Protein AF-A0A959DJI7-F1 (afdb_monomer)

Solvent-accessible surface area (backbone atoms only — not comparable to full-atom values): 10400 Å² total; per-residue (Å²): 123,67,71,69,49,57,54,50,54,51,52,50,51,53,48,53,50,50,50,51,53,50,50,53,53,49,52,53,51,51,52,53,49,52,53,52,50,53,51,52,51,51,53,52,52,52,52,50,55,51,51,51,52,51,52,49,54,52,48,52,53,50,49,52,51,48,50,50,51,47,53,51,46,50,52,47,42,59,58,32,74,74,48,91,69,90,84,78,93,72,94,71,86,78,84,78,81,87,70,100,78,54,75,76,58,54,50,50,49,55,51,41,53,50,33,44,75,70,64,65,37,98,47,90,59,51,47,37,42,35,41,36,35,76,75,45,27,28,44,70,84,41,76,55,57,67,72,55,31,55,53,53,50,52,52,45,30,73,67,69,72,51,79,74,45,66,87,39,72,49,75,48,76,44,69,65,79,80,126

Structure (mmCIF, N/CA/C/O backbone):
data_AF-A0A959DJI7-F1
#
_entry.id   AF-A0A959DJI7-F1
#
loop_
_atom_site.group_PDB
_atom_site.id
_atom_site.type_symbol
_atom_site.label_atom_id
_atom_site.label_alt_id
_atom_site.label_comp_id
_atom_site.label_asym_id
_atom_site.label_entity_id
_atom_site.label_seq_id
_atom_site.pdbx_PDB_ins_code
_atom_site.Cartn_x
_atom_site.Cartn_y
_atom_site.Cartn_z
_atom_site.occupancy
_atom_site.B_iso_or_equiv
_atom_site.auth_seq_id
_atom_site.auth_comp_id
_atom_site.auth_asym_id
_atom_site.auth_atom_id
_atom_site.pdbx_PDB_model_num
ATOM 1 N N . ASN A 1 1 ? -60.350 -9.196 66.269 1.00 59.56 1 ASN A N 1
ATOM 2 C CA . ASN A 1 1 ? -59.376 -8.079 66.197 1.00 59.56 1 ASN A CA 1
ATOM 3 C C . ASN A 1 1 ? -57.904 -8.494 66.193 1.00 59.56 1 ASN A C 1
ATOM 5 O O . ASN A 1 1 ? -57.119 -7.679 65.741 1.00 59.56 1 ASN A O 1
ATOM 9 N N . SER A 1 2 ? -57.515 -9.708 66.615 1.00 60.09 2 SER A N 1
ATOM 10 C CA . SER A 1 2 ? -56.105 -10.157 66.570 1.00 60.09 2 SER A CA 1
ATOM 11 C C . SER A 1 2 ? -55.626 -10.515 65.151 1.00 60.09 2 SER A C 1
ATOM 13 O O . SER A 1 2 ? -54.593 -10.033 64.711 1.00 60.09 2 SER A O 1
ATOM 15 N N . GLU A 1 3 ? -56.431 -11.260 64.386 1.00 58.59 3 GLU A N 1
ATOM 16 C CA . GLU A 1 3 ? -56.052 -11.772 63.050 1.00 58.59 3 GLU A CA 1
ATOM 17 C C . GLU A 1 3 ? -55.850 -10.677 61.986 1.00 58.59 3 GLU A C 1
ATOM 19 O O . GLU A 1 3 ? -55.063 -10.831 61.057 1.00 58.59 3 GLU A O 1
ATOM 24 N N . SER A 1 4 ? -56.531 -9.533 62.125 1.00 69.12 4 SER A N 1
ATOM 25 C CA . SER A 1 4 ? -56.364 -8.393 61.211 1.00 69.12 4 SER A CA 1
ATOM 26 C C . SER A 1 4 ? -55.061 -7.621 61.449 1.00 69.12 4 SER A C 1
ATOM 28 O O . SER A 1 4 ? -54.678 -6.827 60.587 1.00 69.12 4 SER A O 1
ATOM 30 N N . ASN A 1 5 ? -54.419 -7.805 62.607 1.00 74.69 5 ASN A N 1
ATOM 31 C CA . ASN A 1 5 ? -53.163 -7.146 62.952 1.00 74.69 5 ASN A CA 1
ATOM 32 C C . ASN A 1 5 ? -51.968 -7.965 62.438 1.00 74.69 5 ASN A C 1
ATOM 34 O O . ASN A 1 5 ? -51.111 -7.401 61.764 1.00 74.69 5 ASN A O 1
ATOM 38 N N . ASP A 1 6 ? -52.005 -9.294 62.603 1.00 81.56 6 ASP A N 1
ATOM 39 C CA . ASP A 1 6 ? -51.000 -10.221 62.049 1.00 81.56 6 ASP A CA 1
ATOM 40 C C 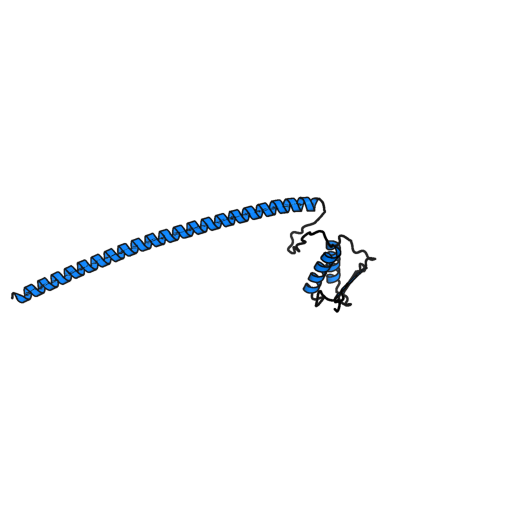. ASP A 1 6 ? -50.883 -10.101 60.522 1.00 81.56 6 ASP A C 1
ATOM 42 O O . ASP A 1 6 ? -49.790 -10.111 59.957 1.00 81.56 6 ASP A O 1
ATOM 46 N N . TYR A 1 7 ? -52.013 -9.927 59.829 1.00 84.00 7 TYR A N 1
ATOM 47 C CA . TYR A 1 7 ? -52.011 -9.777 58.374 1.00 84.00 7 TYR A CA 1
ATOM 48 C C . TYR A 1 7 ? -51.406 -8.443 57.911 1.00 84.00 7 TYR A C 1
ATOM 50 O O . TYR A 1 7 ? -50.806 -8.375 56.840 1.00 84.00 7 TYR A O 1
ATOM 58 N N . ARG A 1 8 ? -51.551 -7.366 58.696 1.00 86.12 8 ARG A N 1
ATOM 59 C CA . ARG A 1 8 ? -50.909 -6.077 58.390 1.00 86.12 8 ARG A CA 1
ATOM 60 C C . ARG A 1 8 ? -49.400 -6.164 58.555 1.00 86.12 8 ARG A C 1
ATOM 62 O O . ARG A 1 8 ? -48.687 -5.756 57.647 1.00 86.12 8 ARG A O 1
ATOM 69 N N . GLU A 1 9 ? -48.947 -6.741 59.661 1.00 87.94 9 GLU A N 1
ATOM 70 C CA . GLU A 1 9 ? -47.525 -6.911 59.965 1.00 87.94 9 GLU A CA 1
ATOM 71 C C . GLU A 1 9 ? -46.832 -7.820 58.935 1.00 87.94 9 GLU A C 1
ATOM 73 O O . GLU A 1 9 ? -45.747 -7.508 58.445 1.00 87.94 9 GLU A O 1
ATOM 78 N N . LEU A 1 10 ? -47.508 -8.888 58.491 1.00 89.94 10 LEU A N 1
ATOM 79 C CA . LEU A 1 10 ? -47.032 -9.742 57.399 1.00 89.94 10 LEU A CA 1
ATOM 80 C C . LEU A 1 10 ? -46.865 -8.966 56.082 1.00 89.94 10 LEU A C 1
ATOM 82 O O . LEU A 1 10 ? -45.859 -9.124 55.391 1.00 89.94 10 LEU A O 1
ATOM 86 N N . MET A 1 11 ? -47.846 -8.134 55.718 1.00 88.12 11 MET A N 1
ATOM 87 C CA . MET A 1 11 ? -47.806 -7.354 54.475 1.00 88.12 11 MET A CA 1
ATOM 88 C C . MET A 1 11 ? -46.763 -6.231 54.519 1.00 88.12 11 MET A C 1
ATOM 90 O O . MET A 1 11 ? -46.188 -5.895 53.482 1.00 88.12 11 MET A O 1
ATOM 94 N N . GLU A 1 12 ? -46.506 -5.665 55.697 1.00 89.44 12 GLU A N 1
ATOM 95 C CA . GLU A 1 12 ? -45.471 -4.656 55.922 1.00 89.44 12 GLU A CA 1
ATOM 96 C C . GLU A 1 12 ? -44.070 -5.274 55.804 1.00 89.44 12 GLU A C 1
ATOM 98 O O . GLU A 1 12 ? -43.268 -4.793 55.003 1.00 89.44 12 GLU A O 1
ATOM 103 N N . ASN A 1 13 ? -43.835 -6.434 56.430 1.00 92.75 13 ASN A N 1
ATOM 104 C CA . ASN A 1 13 ? -42.605 -7.215 56.247 1.00 92.75 13 ASN A CA 1
ATOM 105 C C . ASN A 1 13 ? -42.363 -7.592 54.778 1.00 92.75 13 ASN A C 1
ATOM 107 O O . ASN A 1 13 ? -41.266 -7.401 54.256 1.00 92.75 13 ASN A O 1
ATOM 111 N N . TYR A 1 14 ? -43.395 -8.058 54.067 1.00 91.88 14 TYR A N 1
ATOM 112 C CA . TYR A 1 14 ? -43.286 -8.372 52.637 1.00 91.88 14 TYR A CA 1
ATOM 113 C C . TYR A 1 14 ? -42.921 -7.154 51.787 1.00 91.88 14 TYR A C 1
ATOM 115 O O . TYR A 1 14 ? -42.209 -7.270 50.784 1.00 91.88 14 TYR A O 1
ATOM 123 N N . ARG A 1 15 ? -43.437 -5.978 52.150 1.00 91.94 15 ARG A N 1
ATOM 124 C CA . ARG A 1 15 ? -43.138 -4.732 51.449 1.00 91.94 15 ARG A CA 1
ATOM 125 C C . ARG A 1 15 ? -41.694 -4.310 51.690 1.00 91.94 15 ARG A C 1
ATOM 127 O O . ARG A 1 15 ? -40.996 -4.033 50.716 1.00 91.94 15 ARG A O 1
ATOM 134 N N . GLU A 1 16 ? -41.247 -4.324 52.941 1.00 93.06 16 GLU A N 1
ATOM 135 C CA . GLU A 1 16 ? -39.857 -4.031 53.294 1.00 93.06 16 GLU A CA 1
ATOM 136 C C . GLU A 1 16 ? -38.884 -4.988 52.605 1.00 93.06 16 GLU A C 1
ATOM 138 O O . GLU A 1 16 ? -37.860 -4.563 52.072 1.00 93.06 16 GLU A O 1
ATOM 143 N N . GLU A 1 17 ? -39.206 -6.279 52.565 1.00 92.50 17 GLU A N 1
ATOM 144 C CA . GLU A 1 17 ? -38.351 -7.281 51.938 1.00 92.50 17 GLU A CA 1
ATOM 145 C C . GLU A 1 17 ? -38.269 -7.084 50.419 1.00 92.50 17 GLU A C 1
ATOM 147 O O . GLU A 1 17 ? -37.178 -7.119 49.847 1.00 92.50 17 GLU A O 1
ATOM 152 N N . ARG A 1 18 ? -39.382 -6.746 49.753 1.00 91.81 18 ARG A N 1
ATOM 153 C CA . ARG A 1 18 ? -39.347 -6.348 48.335 1.00 91.81 18 ARG A CA 1
ATOM 154 C C . ARG A 1 18 ? -38.543 -5.075 48.101 1.00 91.81 18 ARG A C 1
ATOM 156 O O . ARG A 1 18 ? -37.871 -4.982 47.076 1.00 91.81 18 ARG A O 1
ATOM 163 N N . GLU A 1 19 ? -38.616 -4.094 48.995 1.00 93.50 19 GLU A N 1
ATOM 164 C CA . GLU A 1 19 ? -37.838 -2.857 48.879 1.00 93.50 19 GLU A CA 1
ATOM 165 C C . GLU A 1 19 ? -36.334 -3.124 49.036 1.00 93.50 19 GLU A C 1
ATOM 167 O O . GLU A 1 19 ? -35.553 -2.637 48.217 1.00 93.50 19 GLU A O 1
ATOM 172 N N . ARG A 1 20 ? -35.930 -3.986 49.980 1.00 94.56 20 ARG A N 1
ATOM 173 C CA . ARG A 1 20 ? -34.534 -4.440 50.124 1.00 94.56 20 ARG A CA 1
ATOM 174 C C . ARG A 1 20 ? -34.047 -5.173 48.876 1.00 94.56 20 ARG A C 1
ATOM 176 O O . ARG A 1 20 ? -33.015 -4.807 48.321 1.00 94.56 20 ARG A O 1
ATOM 183 N N . ILE A 1 21 ? -34.828 -6.133 48.378 1.00 94.25 21 ILE A N 1
ATOM 184 C CA . ILE A 1 21 ? -34.500 -6.884 47.157 1.00 94.25 21 ILE A CA 1
ATOM 185 C C . ILE A 1 21 ? -34.369 -5.942 45.953 1.00 94.25 21 ILE A C 1
ATOM 187 O O . ILE A 1 21 ? -33.449 -6.082 45.147 1.00 94.25 21 ILE A O 1
ATOM 191 N N . ASN A 1 22 ? -35.267 -4.965 45.813 1.00 94.06 22 ASN A N 1
ATOM 192 C CA . ASN A 1 22 ? -35.212 -4.003 44.714 1.00 94.06 22 ASN A CA 1
ATOM 193 C C . ASN A 1 22 ? -33.973 -3.103 44.797 1.00 94.06 22 ASN A C 1
ATOM 195 O O . ASN A 1 22 ? -33.354 -2.826 43.767 1.00 94.06 22 ASN A O 1
ATOM 199 N N . GLU A 1 23 ? -33.602 -2.662 45.998 1.00 95.75 23 GLU A N 1
ATOM 200 C CA . GLU A 1 23 ? -32.423 -1.824 46.205 1.00 95.75 23 GLU A CA 1
ATOM 201 C C . GLU A 1 23 ? -31.121 -2.597 45.956 1.00 95.75 23 GLU A C 1
ATOM 203 O O . GLU A 1 23 ? -30.218 -2.087 45.286 1.00 95.75 23 GLU A O 1
ATOM 208 N N . ASP A 1 24 ? -31.042 -3.854 46.389 1.00 96.19 24 ASP A N 1
ATOM 209 C CA . ASP A 1 24 ? -29.898 -4.724 46.103 1.00 96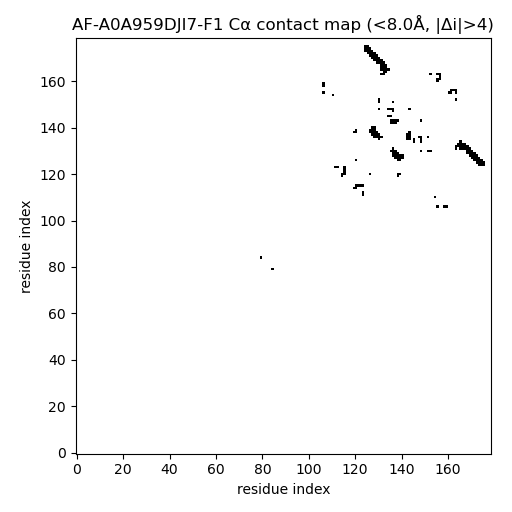.19 24 ASP A CA 1
ATOM 210 C C . ASP A 1 24 ? -29.772 -5.001 44.600 1.00 96.19 24 ASP A C 1
ATOM 212 O O . ASP A 1 24 ? -28.684 -4.895 44.028 1.00 96.19 24 ASP A O 1
ATOM 216 N N . MET A 1 25 ? -30.894 -5.246 43.915 1.00 91.25 25 MET A N 1
ATOM 217 C CA . MET A 1 25 ? -30.923 -5.398 42.457 1.00 91.25 25 MET A CA 1
ATOM 218 C C . MET A 1 25 ? -30.508 -4.118 41.720 1.00 91.25 25 MET A C 1
ATOM 220 O O . MET A 1 25 ? -29.889 -4.195 40.652 1.00 91.25 25 MET A O 1
ATOM 224 N N . ARG A 1 26 ? -30.817 -2.934 42.265 1.00 94.81 26 ARG A N 1
ATOM 225 C CA . ARG A 1 26 ? -30.373 -1.646 41.712 1.00 94.81 26 ARG A CA 1
ATOM 226 C C . ARG A 1 26 ? -28.861 -1.488 41.848 1.00 94.81 26 ARG A C 1
ATOM 228 O O . ARG A 1 26 ? -28.194 -1.232 40.846 1.00 94.81 26 ARG A O 1
ATOM 235 N N . LYS A 1 27 ? -28.318 -1.721 43.046 1.00 96.06 27 LYS A N 1
ATOM 236 C CA . LYS A 1 27 ? -26.873 -1.654 43.317 1.00 96.06 27 LYS A CA 1
ATOM 237 C C . LYS A 1 27 ? -26.089 -2.654 42.474 1.00 96.06 27 LYS A C 1
ATOM 239 O O . LYS A 1 27 ? -25.092 -2.279 41.863 1.00 96.06 27 LYS A O 1
ATOM 244 N N . ALA A 1 28 ? -26.571 -3.892 42.364 1.00 93.12 28 ALA A N 1
ATOM 245 C CA . ALA A 1 28 ? -25.948 -4.915 41.529 1.00 93.12 28 ALA A CA 1
ATOM 246 C C . ALA A 1 28 ? -25.908 -4.492 40.051 1.00 93.12 28 ALA A C 1
ATOM 248 O O . ALA A 1 28 ? -24.882 -4.635 39.388 1.00 93.12 28 ALA A O 1
ATOM 249 N N . ARG A 1 29 ? -26.993 -3.903 39.528 1.00 91.50 29 ARG A N 1
ATOM 250 C CA . ARG A 1 29 ? -27.027 -3.373 38.153 1.00 91.50 29 ARG A CA 1
ATOM 251 C C . ARG A 1 29 ? -26.078 -2.197 37.944 1.00 91.50 29 ARG A C 1
ATOM 253 O O . ARG A 1 29 ? -25.472 -2.106 36.879 1.00 91.50 29 ARG A O 1
ATOM 260 N N . GLU A 1 30 ? -25.961 -1.299 38.914 1.00 93.06 30 GLU A N 1
ATOM 261 C CA . GLU A 1 30 ? -25.036 -0.162 38.847 1.00 93.06 30 GLU A CA 1
ATOM 262 C C . GLU A 1 30 ? -23.576 -0.621 38.876 1.00 93.06 30 GLU A C 1
ATOM 264 O O . GLU A 1 30 ? -22.791 -0.195 38.030 1.00 93.06 30 GLU A O 1
ATOM 269 N N . GLN A 1 31 ? -23.230 -1.563 39.757 1.00 92.62 31 GLN A N 1
ATOM 270 C CA . GLN A 1 31 ? -21.895 -2.165 39.803 1.00 92.62 31 GLN A CA 1
ATOM 271 C C . GLN A 1 31 ? -21.544 -2.862 38.489 1.00 92.62 31 GLN A C 1
ATOM 273 O O . GLN A 1 31 ? -20.476 -2.622 37.930 1.00 92.62 31 GLN A O 1
ATOM 278 N N . LEU A 1 32 ? -22.470 -3.656 37.946 1.00 89.44 32 LEU A N 1
ATOM 279 C CA . LEU A 1 32 ? -22.259 -4.360 36.685 1.00 89.44 32 LEU A CA 1
ATOM 280 C C . LEU A 1 32 ? -22.117 -3.386 35.504 1.00 89.44 32 LEU A C 1
ATOM 282 O O . LEU A 1 32 ? -21.364 -3.643 34.568 1.00 89.44 32 LEU A O 1
ATOM 286 N N . ARG A 1 33 ? -22.817 -2.243 35.539 1.00 91.06 33 ARG A N 1
ATOM 287 C CA . ARG A 1 33 ? -22.636 -1.162 34.559 1.00 91.06 33 ARG A CA 1
ATOM 288 C C . ARG A 1 33 ? -21.264 -0.505 34.682 1.00 91.06 33 ARG A C 1
ATOM 290 O O . ARG A 1 33 ? -20.638 -0.320 33.645 1.00 91.06 33 ARG A O 1
ATOM 297 N N . SER A 1 34 ? -20.804 -0.202 35.899 1.00 91.62 34 SER A N 1
ATOM 298 C CA . SER A 1 34 ? -19.480 0.398 36.139 1.00 91.62 34 SER A CA 1
ATOM 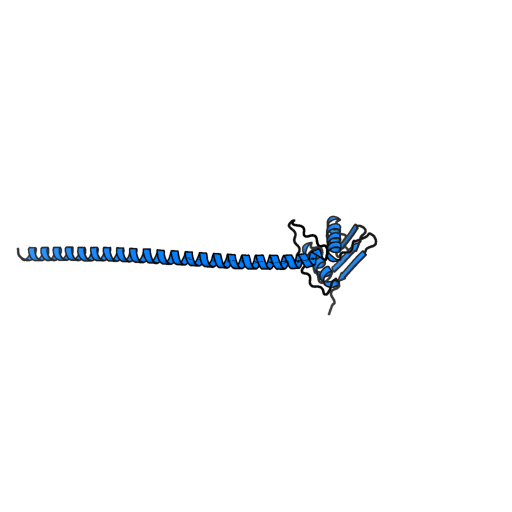299 C C . SER A 1 34 ? -18.358 -0.524 35.666 1.00 91.62 34 SER A C 1
ATOM 301 O O . SER A 1 34 ? -17.503 -0.115 34.883 1.00 91.62 34 SER A O 1
ATOM 303 N N . GLN A 1 35 ? -18.421 -1.801 36.051 1.00 87.94 35 GLN A N 1
ATOM 304 C CA . GLN A 1 35 ? -17.451 -2.815 35.636 1.00 87.94 35 GLN A CA 1
ATOM 305 C C . GLN A 1 35 ? -17.412 -2.955 34.112 1.00 87.94 35 GLN A C 1
ATOM 307 O O . GLN A 1 35 ? -16.344 -2.869 33.511 1.00 87.94 35 GLN A O 1
ATOM 312 N N . ASN A 1 36 ? -18.580 -3.062 33.471 1.00 90.00 36 ASN A N 1
ATOM 313 C CA . ASN A 1 36 ? -18.656 -3.139 32.014 1.00 90.00 36 ASN A CA 1
ATOM 314 C C . ASN A 1 36 ? -18.142 -1.868 31.321 1.00 90.00 36 ASN A C 1
ATOM 316 O O . ASN A 1 36 ? -17.579 -1.963 30.231 1.00 90.00 36 ASN A O 1
ATOM 320 N N . SER A 1 37 ? -18.356 -0.675 31.890 1.00 91.38 37 SER A N 1
ATOM 321 C CA . SER A 1 37 ? -17.823 0.562 31.306 1.00 91.38 37 SER A CA 1
ATOM 322 C C . SER A 1 37 ? -16.305 0.640 31.412 1.00 91.38 37 SER A C 1
ATOM 324 O O . SER A 1 37 ? -15.655 0.963 30.421 1.00 91.38 37 SER A O 1
ATOM 326 N N . GLU A 1 38 ? -15.741 0.276 32.563 1.00 91.06 38 GLU A N 1
ATOM 327 C CA . GLU A 1 38 ? -14.293 0.269 32.777 1.00 91.06 38 GLU A CA 1
ATOM 328 C C . GLU A 1 38 ? -13.603 -0.768 31.888 1.00 91.06 38 GLU A C 1
ATOM 330 O O . GLU A 1 38 ? -12.565 -0.493 31.289 1.00 91.06 38 GLU A O 1
ATOM 335 N N . GLU A 1 39 ? -14.190 -1.957 31.750 1.00 88.62 39 GLU A N 1
ATOM 336 C CA . GLU A 1 39 ? -13.649 -3.013 30.898 1.00 88.62 39 GLU A CA 1
ATOM 337 C C . GLU A 1 39 ? -13.697 -2.622 29.415 1.00 88.62 39 GLU A C 1
ATOM 339 O O . GLU A 1 39 ? -12.707 -2.774 28.698 1.00 88.62 39 GLU A O 1
ATOM 344 N N . ARG A 1 40 ? -14.800 -2.010 28.961 1.00 86.75 40 ARG A N 1
ATOM 345 C CA . ARG A 1 40 ? -14.893 -1.446 27.604 1.00 86.75 40 ARG A CA 1
ATOM 346 C C . ARG A 1 40 ? -13.843 -0.371 27.356 1.00 86.75 40 ARG A C 1
ATOM 348 O O . ARG A 1 40 ? -13.259 -0.341 26.275 1.00 86.75 40 ARG A O 1
ATOM 355 N N . GLU A 1 41 ? -13.599 0.503 28.326 1.00 92.94 41 GLU A N 1
ATOM 356 C CA . GLU A 1 41 ? -12.590 1.553 28.200 1.00 92.94 41 GLU A CA 1
ATOM 357 C C . GLU A 1 41 ? -11.170 0.974 28.125 1.00 92.94 41 GLU A C 1
ATOM 359 O O . GLU A 1 41 ? -10.385 1.383 27.266 1.00 92.94 41 GLU A O 1
ATOM 364 N N . ARG A 1 42 ? -10.857 -0.039 28.944 1.00 93.38 42 ARG A N 1
ATOM 365 C CA . ARG A 1 42 ? -9.574 -0.760 28.880 1.00 93.38 42 ARG A CA 1
ATOM 366 C C . ARG A 1 42 ? -9.355 -1.403 27.513 1.00 93.38 42 ARG A C 1
ATOM 368 O O . ARG A 1 42 ? -8.308 -1.175 26.911 1.00 93.38 42 ARG A O 1
ATOM 375 N N . ILE A 1 43 ? -10.357 -2.114 26.991 1.00 92.88 43 ILE A N 1
ATOM 376 C CA . ILE A 1 43 ? -10.294 -2.755 25.668 1.00 92.88 43 ILE A CA 1
ATOM 377 C C . ILE A 1 43 ? -10.077 -1.713 24.562 1.00 92.88 43 ILE A C 1
ATOM 379 O O . ILE A 1 43 ? -9.264 -1.917 23.661 1.00 92.88 43 ILE A O 1
ATOM 383 N N . LEU A 1 44 ? -10.775 -0.574 24.620 1.00 92.19 44 LEU A N 1
ATOM 384 C CA . LEU A 1 44 ? -10.615 0.497 23.631 1.00 92.19 44 LEU A CA 1
ATOM 385 C C . LEU A 1 44 ? -9.215 1.119 23.663 1.00 92.19 44 LEU A C 1
ATOM 387 O O . LEU A 1 44 ? -8.649 1.407 22.605 1.00 92.19 44 LEU A O 1
ATOM 391 N N . ASN A 1 45 ? -8.656 1.326 24.854 1.00 94.88 45 ASN A N 1
ATOM 392 C CA . ASN A 1 45 ? -7.308 1.865 25.009 1.00 94.88 45 ASN A CA 1
ATOM 393 C C . ASN A 1 45 ? -6.241 0.876 24.522 1.00 94.88 45 ASN A C 1
ATOM 395 O O . ASN A 1 45 ? -5.309 1.281 23.827 1.00 94.88 45 ASN A O 1
ATOM 399 N N . GLU A 1 46 ? -6.408 -0.414 24.808 1.00 93.06 46 GLU A N 1
ATOM 400 C CA . GLU A 1 46 ? -5.514 -1.466 24.319 1.00 93.06 46 GLU A CA 1
ATOM 401 C C . GLU A 1 46 ? -5.553 -1.579 22.788 1.00 93.06 46 GLU A C 1
ATOM 403 O O . GLU A 1 46 ? -4.504 -1.600 22.140 1.00 93.06 46 GLU A O 1
ATOM 408 N N . LEU A 1 47 ? -6.747 -1.531 22.188 1.00 91.00 47 LEU A N 1
ATOM 409 C CA . LEU A 1 47 ? -6.909 -1.564 20.734 1.00 91.00 47 LEU A CA 1
ATOM 410 C C . LEU A 1 47 ? -6.232 -0.368 20.050 1.00 91.00 47 LEU A C 1
ATOM 412 O O . LEU A 1 47 ? -5.571 -0.536 19.024 1.00 91.00 47 LEU A O 1
ATOM 416 N N . LYS A 1 48 ? -6.366 0.837 20.621 1.00 93.31 48 LYS A N 1
ATOM 417 C CA . LYS A 1 48 ? -5.676 2.037 20.122 1.00 93.31 48 LYS A CA 1
ATOM 418 C C . LYS A 1 48 ? -4.160 1.883 20.206 1.00 93.31 48 LYS A C 1
ATOM 420 O O . LYS A 1 48 ? -3.483 2.084 19.203 1.00 93.31 48 LYS A O 1
ATOM 425 N N . ALA A 1 49 ? -3.641 1.450 21.354 1.00 93.62 49 ALA A N 1
ATOM 426 C CA . ALA A 1 49 ? -2.208 1.232 21.534 1.00 93.62 49 ALA A CA 1
ATOM 427 C C . ALA A 1 49 ? -1.653 0.197 20.539 1.00 93.62 49 ALA A C 1
ATOM 429 O O . ALA A 1 49 ? -0.550 0.356 20.016 1.00 93.62 49 ALA A O 1
ATOM 430 N N . GLN A 1 50 ? -2.422 -0.851 20.234 1.00 89.69 50 GLN A N 1
ATOM 431 C CA . GLN A 1 50 ? -2.032 -1.857 19.251 1.00 89.69 50 GLN A CA 1
ATOM 432 C C . GLN A 1 50 ? -2.075 -1.325 17.812 1.00 89.69 50 GLN A C 1
ATOM 434 O O . GLN A 1 50 ? -1.172 -1.611 17.024 1.00 89.69 50 GLN A O 1
ATOM 439 N N . GLN A 1 51 ? -3.077 -0.514 17.464 1.00 85.94 51 GLN A N 1
ATOM 440 C CA . GLN A 1 51 ? -3.115 0.164 16.167 1.00 85.94 51 GLN A CA 1
ATOM 441 C C . GLN A 1 51 ? -1.934 1.118 15.980 1.00 85.94 51 GLN A C 1
ATOM 443 O O . GLN A 1 51 ? -1.359 1.153 14.891 1.00 85.94 51 GLN A O 1
ATOM 448 N N . ASP A 1 52 ? -1.557 1.861 17.017 1.00 91.12 52 ASP A N 1
ATOM 449 C CA . ASP A 1 52 ? -0.429 2.787 16.951 1.00 91.12 52 ASP A CA 1
ATOM 450 C C . ASP A 1 52 ? 0.901 2.042 16.786 1.00 91.12 52 ASP A C 1
ATOM 452 O O . ASP A 1 52 ? 1.673 2.387 15.890 1.00 91.12 52 ASP A O 1
ATOM 456 N N . LYS A 1 53 ? 1.110 0.937 17.517 1.00 90.56 53 LYS A N 1
ATOM 457 C CA . LYS A 1 53 ? 2.267 0.047 17.308 1.00 90.56 53 LYS A CA 1
ATOM 458 C C . LYS A 1 53 ? 2.344 -0.482 15.875 1.00 90.56 53 LYS A C 1
ATOM 460 O O . LYS A 1 53 ? 3.400 -0.431 15.252 1.00 90.56 53 LYS A O 1
ATOM 465 N N . ASN A 1 54 ? 1.225 -0.946 15.319 1.00 87.38 54 ASN A N 1
ATOM 466 C CA . ASN A 1 54 ? 1.196 -1.444 13.941 1.00 87.38 54 ASN A CA 1
ATOM 467 C C . ASN A 1 54 ? 1.501 -0.333 12.925 1.00 87.38 54 ASN A C 1
ATOM 469 O O . ASN A 1 54 ? 2.196 -0.564 11.935 1.00 87.38 54 ASN A O 1
ATOM 473 N N . ARG A 1 55 ? 0.993 0.884 13.153 1.00 85.94 55 ARG A N 1
ATOM 474 C CA . ARG A 1 55 ? 1.289 2.046 12.302 1.00 85.94 55 ARG A CA 1
ATOM 475 C C . ARG A 1 55 ? 2.768 2.402 12.336 1.00 85.94 55 ARG A C 1
ATOM 477 O O . ARG A 1 55 ? 3.322 2.705 11.284 1.00 85.94 55 ARG A O 1
ATOM 484 N N . GLU A 1 56 ? 3.390 2.357 13.507 1.00 88.00 56 GLU A N 1
ATOM 485 C CA . GLU A 1 56 ? 4.818 2.625 13.682 1.00 88.00 56 GLU A CA 1
ATOM 486 C C . GLU A 1 56 ? 5.673 1.578 12.963 1.00 88.00 56 GLU A C 1
ATOM 488 O O . GLU A 1 56 ? 6.472 1.944 12.107 1.00 88.00 56 GLU A O 1
ATOM 493 N N . GLN A 1 57 ? 5.385 0.287 13.147 1.00 82.75 57 GLN A N 1
ATOM 494 C CA . GLN A 1 57 ? 6.048 -0.791 12.398 1.00 82.75 57 GLN A CA 1
ATOM 495 C C . GLN A 1 57 ? 5.895 -0.634 10.881 1.00 82.75 57 GLN A C 1
ATOM 497 O O . GLN A 1 57 ? 6.833 -0.860 10.118 1.00 82.75 57 GLN A O 1
ATOM 502 N N . THR A 1 58 ? 4.712 -0.217 10.422 1.00 82.00 58 THR A N 1
ATOM 503 C CA . THR A 1 58 ? 4.482 0.027 8.993 1.00 82.00 58 THR A CA 1
ATOM 504 C C . THR A 1 58 ? 5.303 1.224 8.498 1.00 82.00 58 THR A C 1
ATOM 506 O O . THR A 1 58 ? 5.819 1.193 7.381 1.00 82.00 58 THR A O 1
ATOM 509 N N . ARG A 1 59 ? 5.446 2.283 9.308 1.00 83.50 59 ARG A N 1
ATOM 510 C CA . ARG A 1 59 ? 6.294 3.438 8.980 1.00 83.50 59 ARG A CA 1
ATOM 511 C C . ARG A 1 59 ? 7.761 3.038 8.899 1.00 83.50 59 ARG A C 1
ATOM 513 O O . ARG A 1 59 ? 8.380 3.334 7.885 1.00 83.50 59 ARG A O 1
ATOM 520 N N . GLU A 1 60 ? 8.271 2.310 9.884 1.00 87.44 60 GLU A N 1
ATOM 521 C CA . GLU A 1 60 ? 9.652 1.815 9.892 1.00 87.44 60 GLU A CA 1
ATOM 522 C C . GLU A 1 60 ? 9.934 0.907 8.689 1.00 87.44 60 GLU A C 1
ATOM 524 O O . GLU A 1 60 ? 10.936 1.077 7.996 1.00 87.44 60 GLU A O 1
ATOM 529 N N . ALA A 1 61 ? 9.018 -0.013 8.366 1.00 81.69 61 ALA A N 1
ATOM 530 C CA . ALA A 1 61 ? 9.145 -0.872 7.192 1.00 81.69 61 ALA A CA 1
ATOM 531 C C . ALA A 1 61 ? 9.163 -0.061 5.885 1.00 81.69 61 ALA A C 1
ATOM 533 O O . ALA A 1 61 ? 9.965 -0.337 4.990 1.00 81.69 61 ALA A O 1
ATOM 534 N N . MET A 1 62 ? 8.315 0.968 5.775 1.00 77.06 62 MET A N 1
ATOM 535 C CA . MET A 1 62 ? 8.316 1.877 4.628 1.00 77.06 62 MET A CA 1
ATOM 536 C C . MET A 1 62 ? 9.587 2.728 4.555 1.00 77.06 62 MET A C 1
ATOM 538 O O . MET A 1 62 ? 10.074 2.984 3.455 1.00 77.06 62 MET A O 1
ATOM 542 N N . GLU A 1 63 ? 10.133 3.175 5.683 1.00 87.25 63 GLU A N 1
ATOM 543 C CA . GLU A 1 63 ? 11.392 3.923 5.735 1.00 87.25 63 GLU A CA 1
ATOM 544 C C . GLU A 1 63 ? 12.573 3.050 5.324 1.00 87.25 63 GLU A C 1
ATOM 546 O O . GLU A 1 63 ? 13.346 3.455 4.456 1.00 87.25 63 GLU A O 1
ATOM 551 N N . LEU A 1 64 ? 12.649 1.818 5.829 1.00 86.12 64 LEU A N 1
ATOM 552 C CA . LEU A 1 64 ? 13.661 0.850 5.417 1.00 86.12 64 LEU A CA 1
ATOM 553 C C . LEU A 1 64 ? 13.550 0.542 3.921 1.00 86.12 64 LEU A C 1
ATOM 555 O O . LEU A 1 64 ? 14.553 0.528 3.208 1.00 86.12 64 LEU A O 1
ATOM 559 N N . GLN A 1 65 ? 12.329 0.350 3.416 1.00 75.62 65 GLN A N 1
ATOM 560 C CA . GLN A 1 65 ? 12.094 0.147 1.990 1.00 75.62 65 GLN A CA 1
ATOM 561 C C . GLN A 1 65 ? 12.503 1.380 1.173 1.00 75.62 65 GLN A C 1
ATOM 563 O O . GLN A 1 65 ? 13.102 1.232 0.109 1.00 75.62 65 GLN A O 1
ATOM 568 N N . ARG A 1 66 ? 12.232 2.598 1.657 1.00 73.06 66 ARG A N 1
ATOM 569 C CA . ARG A 1 66 ? 12.669 3.846 1.010 1.00 73.06 66 ARG A CA 1
ATOM 570 C C . ARG A 1 66 ? 14.181 3.982 1.002 1.00 73.06 66 ARG A C 1
ATOM 572 O O . ARG A 1 66 ? 14.724 4.345 -0.036 1.00 73.06 66 ARG A O 1
ATOM 579 N N . GLU A 1 67 ? 14.864 3.687 2.103 1.00 85.81 67 GLU A N 1
ATOM 580 C CA . GLU A 1 67 ? 16.325 3.697 2.151 1.00 85.81 67 GLU A CA 1
ATOM 581 C C . GLU A 1 67 ? 16.923 2.658 1.212 1.00 85.81 67 GLU A C 1
ATOM 583 O O . GLU A 1 67 ? 17.869 2.964 0.486 1.00 85.81 67 GLU A O 1
ATOM 588 N N . LEU A 1 68 ? 16.358 1.450 1.186 1.00 79.81 68 LEU A N 1
ATOM 589 C CA . LEU A 1 68 ? 16.801 0.395 0.289 1.00 79.81 68 LEU A CA 1
ATOM 590 C C . LEU A 1 68 ? 16.603 0.824 -1.162 1.00 79.81 68 LEU A C 1
ATOM 592 O O . LEU A 1 68 ? 17.538 0.741 -1.944 1.00 79.81 68 LEU A O 1
ATOM 596 N N . MET A 1 69 ? 15.445 1.391 -1.508 1.00 73.25 69 MET A N 1
ATOM 597 C CA . MET A 1 69 ? 15.191 1.965 -2.832 1.00 73.25 69 MET A CA 1
ATOM 598 C C . MET A 1 69 ? 16.112 3.148 -3.136 1.00 73.25 69 MET A C 1
ATOM 600 O O . MET A 1 69 ? 16.519 3.301 -4.281 1.00 73.25 69 MET A O 1
ATOM 604 N N . ARG A 1 70 ? 16.487 3.967 -2.146 1.00 79.44 70 ARG A N 1
ATOM 605 C CA . ARG A 1 70 ? 17.435 5.074 -2.324 1.00 79.44 70 ARG A CA 1
ATOM 606 C C . ARG A 1 70 ? 18.835 4.553 -2.621 1.00 79.44 70 ARG A C 1
ATOM 608 O O . ARG A 1 70 ? 19.412 4.972 -3.613 1.00 79.44 70 ARG A O 1
ATOM 615 N N . LYS A 1 71 ? 19.345 3.607 -1.827 1.00 80.31 71 LYS A N 1
ATOM 616 C CA . LYS A 1 71 ? 20.646 2.956 -2.053 1.00 80.31 71 LYS A CA 1
ATOM 617 C C . LYS A 1 71 ? 20.662 2.205 -3.377 1.00 80.31 71 LYS A C 1
ATOM 619 O O . LYS A 1 71 ? 21.603 2.344 -4.145 1.00 80.31 71 LYS A O 1
ATOM 624 N N . ASN A 1 72 ? 19.594 1.472 -3.678 1.00 72.75 72 ASN A N 1
ATOM 625 C CA . ASN A 1 72 ? 19.463 0.732 -4.925 1.00 72.75 72 ASN A CA 1
ATOM 626 C C . ASN A 1 72 ? 19.370 1.698 -6.116 1.00 72.75 72 ASN A C 1
ATOM 628 O O . ASN A 1 72 ? 19.998 1.457 -7.134 1.00 72.75 72 ASN A O 1
ATOM 632 N N . ARG A 1 73 ? 18.685 2.845 -5.975 1.00 69.56 73 ARG A N 1
ATOM 633 C CA . ARG A 1 73 ? 18.656 3.928 -6.973 1.00 69.56 73 ARG A CA 1
ATOM 634 C C . ARG A 1 73 ? 19.999 4.634 -7.106 1.00 69.56 73 ARG A C 1
ATOM 636 O O . ARG A 1 73 ? 20.334 5.020 -8.211 1.00 69.56 73 ARG A O 1
ATOM 643 N N . GLU A 1 74 ? 20.754 4.824 -6.032 1.00 75.81 74 GLU A N 1
ATOM 644 C CA . GLU A 1 74 ? 22.108 5.388 -6.067 1.00 75.81 74 GLU A CA 1
ATOM 645 C C . GLU A 1 74 ? 23.076 4.429 -6.764 1.00 75.81 74 GLU A C 1
ATOM 647 O O . GLU A 1 74 ? 23.832 4.866 -7.622 1.00 75.81 74 GLU A O 1
ATOM 652 N N . GLN A 1 75 ? 23.001 3.128 -6.474 1.00 68.00 75 GLN A N 1
ATOM 653 C CA . GLN A 1 75 ? 23.747 2.095 -7.194 1.00 68.00 75 GLN A CA 1
ATOM 654 C C . GLN A 1 75 ? 23.332 2.036 -8.665 1.00 68.00 75 GLN A C 1
ATOM 656 O O . GLN A 1 75 ? 24.189 2.042 -9.541 1.00 68.00 75 GLN A O 1
ATOM 661 N N . MET A 1 76 ? 22.028 2.068 -8.955 1.00 59.53 76 MET A N 1
ATOM 662 C CA . MET A 1 76 ? 21.533 2.151 -10.328 1.00 59.53 76 MET A CA 1
ATOM 663 C C . MET A 1 76 ? 22.009 3.431 -11.002 1.00 59.53 76 MET A C 1
ATOM 665 O O . MET A 1 76 ? 22.426 3.377 -12.142 1.00 59.53 76 MET A O 1
ATOM 669 N N . LYS A 1 77 ? 21.996 4.572 -10.310 1.00 62.19 77 LYS A N 1
ATOM 670 C CA . LYS A 1 77 ? 22.486 5.847 -10.833 1.00 62.19 77 LYS A CA 1
ATOM 671 C C . LYS A 1 77 ? 23.988 5.797 -11.090 1.00 62.19 77 LYS A C 1
ATOM 673 O O . LYS A 1 77 ? 24.411 6.310 -12.102 1.00 62.19 77 LYS A O 1
ATOM 678 N N . GLN A 1 78 ? 24.789 5.148 -10.250 1.00 60.56 78 GLN A N 1
ATOM 679 C CA . GLN A 1 78 ? 26.214 4.940 -10.534 1.00 60.56 78 GLN A CA 1
ATOM 680 C C . GLN A 1 78 ? 26.427 4.028 -11.749 1.00 60.56 78 GLN A C 1
ATOM 682 O O . GLN A 1 78 ? 27.339 4.266 -12.534 1.00 60.56 78 GLN A O 1
ATOM 687 N N . LEU A 1 79 ? 25.562 3.027 -11.936 1.00 50.88 79 LEU A N 1
ATOM 688 C CA . LEU A 1 79 ? 25.550 2.189 -13.138 1.00 50.88 79 LEU A CA 1
ATOM 689 C C . LEU A 1 79 ? 25.049 2.955 -14.383 1.00 50.88 79 LEU A C 1
ATOM 691 O O . LEU A 1 79 ? 25.568 2.740 -15.468 1.00 50.88 79 LEU A O 1
ATOM 695 N N . PHE A 1 80 ? 24.092 3.876 -14.234 1.00 46.09 80 PHE A N 1
ATOM 696 C CA . PHE A 1 80 ? 23.470 4.656 -15.316 1.00 46.09 80 PHE A CA 1
ATOM 697 C C . PHE A 1 80 ? 24.207 5.965 -15.656 1.00 46.09 80 PHE A C 1
ATOM 699 O O . PHE A 1 80 ? 24.134 6.431 -16.784 1.00 46.09 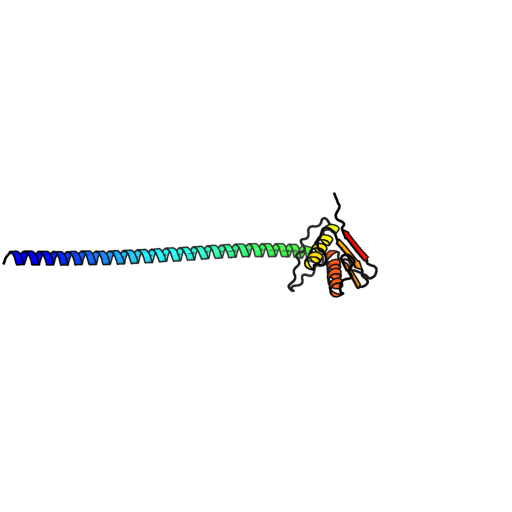80 PHE A O 1
ATOM 706 N N . ASP A 1 81 ? 24.944 6.569 -14.725 1.00 48.84 81 ASP A N 1
ATOM 707 C CA . ASP A 1 81 ? 25.835 7.706 -14.996 1.00 48.84 81 ASP A CA 1
ATOM 708 C C . ASP A 1 81 ? 27.099 7.224 -15.742 1.00 48.84 81 ASP A C 1
ATOM 710 O O . ASP A 1 81 ? 27.752 8.014 -16.420 1.00 48.84 81 ASP A O 1
ATOM 714 N N . ALA A 1 82 ? 27.422 5.924 -15.668 1.00 47.50 82 ALA A N 1
ATOM 715 C CA . ALA A 1 82 ? 28.442 5.290 -16.503 1.00 47.50 82 ALA A CA 1
ATOM 716 C C . ALA A 1 82 ? 27.942 4.975 -17.931 1.00 47.50 82 ALA A C 1
ATOM 718 O O . ALA A 1 82 ? 28.752 4.913 -18.853 1.00 47.50 82 ALA A O 1
ATOM 719 N N . GLU A 1 83 ? 26.627 4.846 -18.140 1.00 42.88 83 GLU A N 1
ATOM 720 C CA . GLU A 1 83 ? 26.002 4.605 -19.447 1.00 42.88 83 GLU A CA 1
ATOM 721 C C . GLU A 1 83 ? 24.684 5.394 -19.582 1.00 42.88 83 GLU A C 1
ATOM 723 O O . GLU A 1 83 ? 23.628 4.954 -19.131 1.00 42.88 83 GLU A O 1
ATOM 728 N N . ASN A 1 84 ? 24.767 6.574 -20.215 1.00 40.50 84 ASN A N 1
ATOM 729 C CA . ASN A 1 84 ? 23.670 7.465 -20.637 1.00 40.50 84 ASN A CA 1
ATOM 730 C C . ASN A 1 84 ? 22.267 6.809 -20.694 1.00 40.50 84 ASN A C 1
ATOM 732 O O . ASN A 1 84 ? 21.901 6.227 -21.716 1.00 40.50 84 ASN A O 1
ATOM 736 N N . PHE A 1 85 ? 21.418 7.009 -19.677 1.00 43.66 85 PHE A N 1
ATOM 737 C CA . PHE A 1 85 ? 19.999 6.633 -19.766 1.00 43.66 85 PHE A CA 1
ATOM 738 C C . PHE A 1 85 ? 19.074 7.726 -19.217 1.00 43.66 85 PHE A C 1
ATOM 740 O O . PHE A 1 85 ? 19.113 8.099 -18.044 1.00 43.66 85 PHE A O 1
ATOM 747 N N . LYS A 1 86 ? 18.229 8.275 -20.099 1.00 40.38 86 LYS A N 1
ATOM 748 C CA . LYS A 1 86 ? 17.278 9.353 -19.790 1.00 40.38 86 LYS A CA 1
ATOM 749 C C . LYS A 1 86 ? 15.984 8.767 -19.222 1.00 40.38 86 LYS A C 1
ATOM 751 O O . LYS A 1 86 ? 15.192 8.180 -19.949 1.00 40.38 86 LYS A O 1
ATOM 756 N N . PHE A 1 87 ? 15.745 8.979 -17.931 1.00 36.47 87 PHE A N 1
ATOM 757 C CA . PHE A 1 87 ? 14.462 8.708 -17.278 1.00 36.47 87 PHE A CA 1
ATOM 758 C C . PHE A 1 87 ? 13.524 9.910 -17.485 1.00 36.47 87 PHE A C 1
ATOM 760 O O . PHE A 1 87 ? 13.807 10.997 -16.984 1.00 36.47 87 PHE A O 1
ATOM 767 N N . SER A 1 88 ? 12.432 9.742 -18.239 1.00 35.62 88 SER A N 1
ATOM 768 C CA . SER A 1 88 ? 11.375 10.759 -18.349 1.00 35.62 88 SER A CA 1
ATOM 769 C C . SER A 1 88 ? 10.310 10.529 -17.276 1.00 35.62 88 SER A C 1
ATOM 771 O O . SER A 1 88 ? 9.853 9.409 -17.051 1.00 35.62 88 SER A O 1
ATOM 773 N N . THR A 1 89 ? 9.934 11.619 -16.615 1.00 37.44 89 THR A N 1
ATOM 774 C CA . THR A 1 89 ? 9.021 11.706 -15.467 1.00 37.44 89 THR A CA 1
ATOM 775 C C . THR A 1 89 ? 7.552 11.794 -15.897 1.00 37.44 89 THR A C 1
ATOM 777 O O . THR A 1 89 ? 6.713 12.268 -15.136 1.00 37.44 89 THR A O 1
ATOM 780 N N . ASP A 1 90 ? 7.223 11.333 -17.105 1.00 30.86 90 ASP A N 1
ATOM 781 C CA . ASP A 1 90 ? 5.928 11.593 -17.730 1.00 30.86 90 ASP A CA 1
ATOM 782 C C . ASP A 1 90 ? 5.225 10.259 -18.034 1.00 30.86 90 ASP A C 1
ATOM 784 O O . ASP A 1 90 ? 5.178 9.770 -19.159 1.00 30.86 90 ASP A O 1
ATOM 788 N N . GLY A 1 91 ? 4.701 9.627 -16.982 1.00 34.66 91 GLY A N 1
ATOM 789 C CA . GLY A 1 91 ? 3.514 8.763 -17.047 1.00 34.66 91 GLY A CA 1
ATOM 790 C C . GLY A 1 91 ? 3.562 7.428 -17.805 1.00 34.66 91 GLY A C 1
ATOM 791 O O . GLY A 1 91 ? 2.568 6.714 -17.743 1.00 34.66 91 GLY A O 1
ATOM 792 N N . ASN A 1 92 ? 4.656 7.035 -18.463 1.00 35.66 92 ASN A N 1
ATOM 793 C CA . ASN A 1 92 ? 4.745 5.734 -19.145 1.00 35.66 92 ASN A CA 1
AT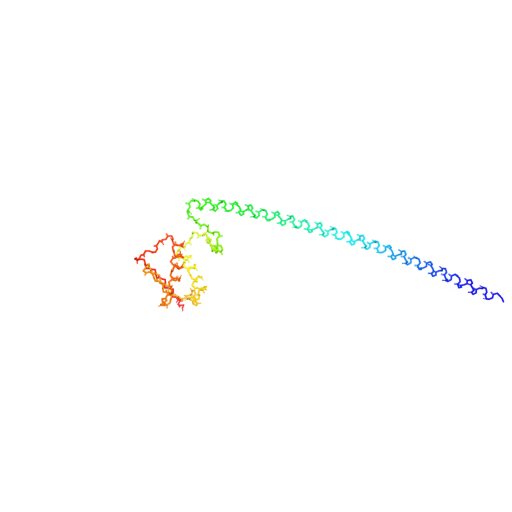OM 794 C C . ASN A 1 92 ? 6.086 5.031 -18.862 1.00 35.66 92 ASN A C 1
ATOM 796 O O . ASN A 1 92 ? 6.966 4.923 -19.712 1.00 35.66 92 ASN A O 1
ATOM 800 N N . ALA A 1 93 ? 6.254 4.561 -17.625 1.00 37.84 93 ALA A N 1
ATOM 801 C CA . ALA A 1 93 ? 7.433 3.812 -17.203 1.00 37.84 93 ALA A CA 1
ATOM 802 C C . ALA A 1 93 ? 7.332 2.338 -17.639 1.00 37.84 93 ALA A C 1
ATOM 804 O O . ALA A 1 93 ? 6.738 1.514 -16.942 1.00 37.84 93 ALA A O 1
ATOM 805 N N . PHE A 1 94 ? 7.933 1.984 -18.777 1.00 33.16 94 PHE A N 1
ATOM 806 C CA . PHE A 1 94 ? 8.237 0.586 -19.090 1.00 33.16 94 PHE A CA 1
ATOM 807 C C . PHE A 1 94 ? 9.535 0.186 -18.370 1.00 33.16 94 PHE A C 1
ATOM 809 O O . PHE A 1 94 ? 10.619 0.669 -18.689 1.00 33.16 94 PHE A O 1
ATOM 816 N N . LEU A 1 95 ? 9.406 -0.678 -17.358 1.00 31.89 95 LEU A N 1
ATOM 817 C CA . LEU A 1 95 ? 10.513 -1.288 -16.617 1.00 31.89 95 LEU A CA 1
ATOM 818 C C . LEU A 1 95 ? 11.405 -2.119 -17.556 1.00 31.89 95 LEU A C 1
ATOM 820 O O . LEU A 1 95 ? 11.034 -3.225 -17.949 1.00 31.89 95 LEU A O 1
ATOM 824 N N . PHE A 1 96 ? 12.605 -1.626 -17.857 1.00 32.88 96 PHE A N 1
ATOM 825 C CA . PHE A 1 96 ? 13.687 -2.439 -18.408 1.00 32.88 96 PHE A CA 1
ATOM 826 C C . PHE A 1 96 ? 14.493 -3.040 -17.251 1.00 32.88 96 PHE A C 1
ATOM 828 O O . PHE A 1 96 ? 15.320 -2.372 -16.636 1.00 32.88 96 PHE A O 1
ATOM 835 N N . SER A 1 97 ? 14.238 -4.310 -16.921 1.00 33.16 97 SER A N 1
ATOM 836 C CA . SER A 1 97 ? 15.130 -5.077 -16.050 1.00 33.16 97 SER A CA 1
ATOM 837 C C . SER A 1 97 ? 16.347 -5.530 -16.856 1.00 33.16 97 SER A C 1
ATOM 839 O O . SER A 1 97 ? 16.259 -6.429 -17.701 1.00 33.16 97 SER A O 1
ATOM 841 N N . THR A 1 98 ? 17.481 -4.904 -16.578 1.00 33.31 98 THR A N 1
ATOM 842 C CA . THR A 1 98 ? 18.803 -5.319 -17.030 1.00 33.31 98 THR A CA 1
ATOM 843 C C . THR A 1 98 ? 19.148 -6.694 -16.463 1.00 33.31 98 THR A C 1
ATOM 845 O O . THR A 1 98 ? 19.479 -6.835 -15.293 1.00 33.31 98 THR A O 1
ATOM 848 N N . GLU A 1 99 ? 19.132 -7.705 -17.326 1.00 32.78 99 GLU A N 1
ATOM 849 C CA . GLU A 1 99 ? 19.941 -8.911 -17.155 1.00 32.78 99 GLU A CA 1
ATOM 850 C C . GLU A 1 99 ? 20.680 -9.149 -18.477 1.00 32.78 99 GLU A C 1
ATOM 852 O O . GLU A 1 99 ? 20.076 -9.433 -19.516 1.00 32.78 99 GLU A O 1
ATOM 857 N N . HIS A 1 100 ? 21.996 -8.984 -18.455 1.00 36.44 100 HIS A N 1
ATOM 858 C CA . HIS A 1 100 ? 22.882 -9.110 -19.606 1.00 36.44 100 HIS A CA 1
ATOM 859 C C . HIS A 1 100 ? 23.199 -10.580 -19.918 1.00 36.44 100 HIS A C 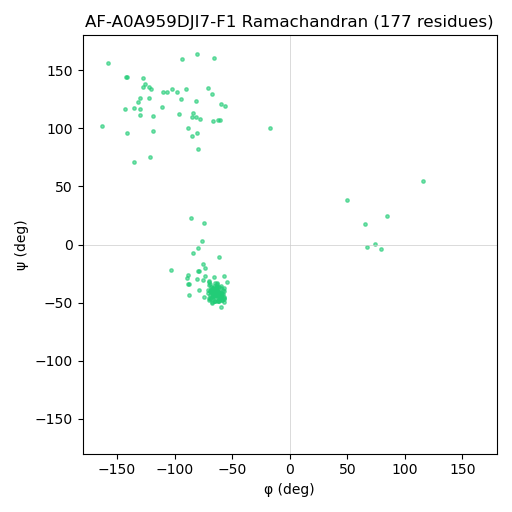1
ATOM 861 O O . HIS A 1 100 ? 24.250 -11.092 -19.553 1.00 36.44 100 HIS A O 1
ATOM 867 N N . SER A 1 101 ? 22.296 -11.258 -20.628 1.00 33.12 101 SER A N 1
ATOM 868 C CA . SER A 1 101 ? 22.641 -12.415 -21.468 1.00 33.12 101 SER A CA 1
ATOM 869 C C . SER A 1 101 ? 21.498 -12.684 -22.452 1.00 33.12 101 SER A C 1
ATOM 871 O O . SER A 1 101 ? 20.441 -13.181 -22.069 1.00 33.12 101 SER A O 1
ATOM 873 N N . GLY A 1 102 ? 21.664 -12.276 -23.718 1.00 38.09 102 GLY A N 1
ATOM 874 C CA . GLY A 1 102 ? 20.695 -12.545 -24.794 1.00 38.09 102 GLY A CA 1
ATOM 875 C C . GLY A 1 102 ? 20.022 -11.313 -25.415 1.00 38.09 102 GLY A C 1
ATOM 876 O O . GLY A 1 102 ? 18.796 -11.254 -25.499 1.00 38.09 102 GLY A O 1
ATOM 877 N N . ILE A 1 103 ? 20.805 -10.341 -25.899 1.00 45.22 103 ILE A N 1
ATOM 878 C CA . ILE A 1 103 ? 20.317 -9.100 -26.544 1.00 45.22 103 ILE A CA 1
ATOM 879 C C . ILE A 1 103 ? 19.354 -9.378 -27.720 1.00 45.22 103 ILE A C 1
ATOM 881 O O . ILE A 1 103 ? 18.383 -8.649 -27.908 1.00 45.22 103 ILE A O 1
ATOM 885 N N . LYS A 1 104 ? 19.519 -10.486 -28.457 1.00 45.78 104 LYS A N 1
ATOM 886 C CA . LYS A 1 104 ? 18.592 -10.862 -29.547 1.00 45.78 104 LYS A CA 1
ATOM 887 C C . LYS A 1 104 ? 17.231 -11.399 -29.076 1.00 45.78 104 LYS A C 1
ATOM 889 O O . LYS A 1 104 ? 16.255 -11.268 -29.800 1.00 45.78 104 LYS A O 1
ATOM 894 N N . GLY A 1 105 ? 17.142 -11.994 -27.884 1.00 48.78 105 GLY A N 1
ATOM 895 C CA . GLY A 1 105 ? 15.886 -12.564 -27.371 1.00 48.78 105 GLY A CA 1
ATOM 896 C C . GLY A 1 105 ? 15.021 -11.551 -26.616 1.00 48.78 105 GLY A C 1
ATOM 897 O O . GLY A 1 105 ? 13.793 -11.601 -26.685 1.00 48.78 105 GLY A O 1
ATOM 898 N N . LYS A 1 106 ? 15.654 -10.603 -25.912 1.00 52.88 106 LYS A N 1
ATOM 899 C CA . LYS A 1 106 ? 14.959 -9.606 -25.077 1.00 52.88 106 LYS A CA 1
ATOM 900 C C . LYS A 1 106 ? 14.359 -8.462 -25.898 1.00 52.88 106 LYS A C 1
ATOM 902 O O . LYS A 1 106 ? 13.217 -8.084 -25.646 1.00 52.88 106 LYS A O 1
ATOM 907 N N . THR A 1 107 ? 15.076 -8.003 -26.927 1.00 57.72 107 THR A N 1
ATOM 908 C CA . THR A 1 107 ? 14.560 -7.064 -27.943 1.00 57.72 107 THR A CA 1
ATOM 909 C C . THR A 1 107 ? 13.316 -7.620 -28.630 1.00 57.72 107 THR A C 1
ATOM 911 O O . THR A 1 107 ? 12.281 -6.958 -28.707 1.00 57.72 107 THR A O 1
ATOM 914 N N . GLN A 1 108 ? 13.385 -8.885 -29.043 1.00 62.41 108 GLN A N 1
ATOM 915 C CA . GLN A 1 108 ? 12.280 -9.578 -29.686 1.00 62.41 108 GLN A CA 1
ATOM 916 C C . GLN A 1 108 ? 11.073 -9.740 -28.745 1.00 62.41 108 GLN A C 1
ATOM 918 O O . GLN A 1 108 ? 9.944 -9.513 -29.165 1.00 62.41 108 GLN A O 1
ATOM 923 N N . SER A 1 109 ? 11.287 -10.051 -27.461 1.00 66.88 109 SER A N 1
ATOM 924 C CA . SER A 1 109 ? 10.195 -10.202 -26.487 1.00 66.88 109 SER A CA 1
ATOM 925 C C . SER A 1 109 ? 9.480 -8.882 -26.158 1.00 66.88 109 SER A C 1
ATOM 927 O O . SER A 1 109 ? 8.254 -8.872 -26.030 1.00 66.88 109 SER A O 1
ATOM 929 N N . ALA A 1 110 ? 10.203 -7.762 -26.051 1.00 68.00 110 ALA A N 1
ATOM 930 C CA . ALA A 1 110 ? 9.593 -6.442 -25.851 1.00 68.00 110 ALA A CA 1
ATOM 931 C C . ALA A 1 110 ? 8.755 -6.019 -27.069 1.00 68.00 110 ALA A C 1
ATOM 933 O O . ALA A 1 110 ? 7.612 -5.580 -26.919 1.00 68.00 110 ALA A O 1
ATOM 934 N N . LEU A 1 111 ? 9.285 -6.248 -28.275 1.00 73.50 111 LEU A N 1
ATOM 935 C CA . LEU A 1 111 ? 8.573 -6.025 -29.530 1.00 73.50 111 LEU A CA 1
ATOM 936 C C . LEU A 1 111 ? 7.307 -6.896 -29.632 1.00 73.50 111 LEU A C 1
ATOM 938 O O . LEU A 1 111 ? 6.239 -6.385 -29.954 1.00 73.50 111 LEU A O 1
ATOM 942 N N . GLU A 1 112 ? 7.397 -8.190 -29.313 1.00 75.88 112 GLU A N 1
ATOM 943 C CA . GLU A 1 112 ? 6.266 -9.133 -29.329 1.00 75.88 112 GLU A CA 1
ATOM 944 C C . GLU A 1 112 ? 5.142 -8.709 -28.371 1.00 75.88 112 GLU A C 1
ATOM 946 O O . GLU A 1 112 ? 3.970 -8.737 -28.749 1.00 75.88 112 GLU A O 1
ATOM 951 N N . LYS A 1 113 ? 5.482 -8.268 -27.152 1.00 74.81 113 LYS A N 1
ATOM 952 C CA . LYS A 1 113 ? 4.500 -7.759 -26.179 1.00 74.81 113 LYS A CA 1
ATOM 953 C C . LYS A 1 113 ? 3.778 -6.518 -26.697 1.00 74.81 113 LYS A C 1
ATOM 955 O O . LYS A 1 113 ? 2.561 -6.427 -26.550 1.00 74.81 113 LYS A O 1
ATOM 960 N N . GLN A 1 114 ? 4.506 -5.591 -27.321 1.00 73.88 114 GLN A N 1
ATOM 961 C CA . GLN A 1 114 ? 3.908 -4.380 -27.877 1.00 73.88 114 GLN A CA 1
ATOM 962 C C . GLN A 1 114 ? 3.020 -4.686 -29.089 1.00 73.88 114 GLN A C 1
ATOM 964 O O . GLN A 1 114 ? 1.930 -4.132 -29.197 1.00 73.88 114 GLN A O 1
ATOM 969 N N . LEU A 1 115 ? 3.444 -5.608 -29.957 1.00 77.75 115 LEU A N 1
ATOM 970 C CA . LEU A 1 115 ? 2.663 -6.047 -31.114 1.00 77.75 115 LEU A CA 1
ATOM 971 C C . LEU A 1 115 ? 1.359 -6.749 -30.702 1.00 77.75 115 LEU A C 1
ATOM 973 O O . LEU A 1 115 ? 0.342 -6.562 -31.369 1.00 77.75 115 LEU A O 1
ATOM 977 N N . LEU A 1 116 ? 1.376 -7.530 -29.614 1.00 78.00 116 LEU A N 1
ATOM 978 C CA . LEU A 1 116 ? 0.175 -8.135 -29.023 1.00 78.00 116 LEU A CA 1
ATOM 979 C C . LEU A 1 116 ? -0.745 -7.079 -28.401 1.00 78.00 116 LEU A C 1
ATOM 981 O O . LEU A 1 116 ? -1.949 -7.107 -28.634 1.00 78.00 116 LEU A O 1
ATOM 985 N N . ALA A 1 117 ? -0.185 -6.137 -27.633 1.00 72.44 117 ALA A N 1
ATOM 986 C CA . ALA A 1 117 ? -0.949 -5.060 -27.000 1.00 72.44 117 ALA A CA 1
ATOM 987 C C . ALA A 1 117 ? -1.618 -4.136 -28.032 1.00 72.44 117 ALA A C 1
ATOM 989 O O . ALA A 1 117 ? -2.749 -3.703 -27.833 1.00 72.44 117 ALA A O 1
ATOM 990 N N . ASP A 1 118 ? -0.938 -3.882 -29.151 1.00 71.75 118 ASP A N 1
ATOM 991 C CA . ASP A 1 118 ? -1.462 -3.099 -30.271 1.00 71.75 118 ASP A CA 1
ATOM 992 C C . ASP A 1 118 ? -2.406 -3.923 -31.179 1.00 71.75 118 ASP A C 1
ATOM 994 O O . ASP A 1 118 ? -2.945 -3.390 -32.148 1.00 71.75 118 ASP A O 1
ATOM 998 N N . GLY A 1 119 ? -2.597 -5.222 -30.907 1.00 75.31 119 GLY A N 1
ATOM 999 C CA . GLY A 1 119 ? -3.446 -6.119 -31.701 1.00 75.31 119 GLY A CA 1
ATOM 1000 C C . GLY A 1 119 ? -2.946 -6.361 -33.131 1.00 75.31 119 GLY A C 1
ATOM 1001 O O . GLY A 1 119 ? -3.709 -6.790 -33.994 1.00 75.31 119 GLY A O 1
ATOM 1002 N N . LEU A 1 120 ? -1.671 -6.068 -33.409 1.00 78.44 120 LEU A N 1
ATOM 1003 C CA . LEU A 1 120 ? -1.064 -6.207 -34.738 1.00 78.44 120 LEU A CA 1
ATOM 1004 C C . LEU A 1 120 ? -0.669 -7.654 -35.051 1.00 78.44 120 LEU A C 1
ATOM 1006 O O . LEU A 1 120 ? -0.543 -8.031 -36.220 1.00 78.44 120 LEU A O 1
ATOM 1010 N N . ILE A 1 121 ? -0.479 -8.462 -34.008 1.00 79.44 121 ILE A N 1
ATOM 1011 C CA . ILE A 1 121 ? -0.305 -9.911 -34.094 1.00 79.44 121 ILE A CA 1
ATOM 1012 C C . ILE A 1 121 ? -1.299 -10.586 -33.151 1.00 79.44 121 ILE A C 1
ATOM 1014 O O . ILE A 1 121 ? -1.554 -10.095 -32.057 1.00 79.44 121 ILE A O 1
ATOM 1018 N N . GLU A 1 122 ? -1.838 -11.730 -33.564 1.00 74.88 122 GLU A N 1
ATOM 1019 C CA . GLU A 1 122 ? -2.728 -12.539 -32.720 1.00 74.88 122 GLU A CA 1
ATOM 1020 C C . GLU A 1 122 ? -1.933 -13.400 -31.732 1.00 74.88 122 GLU A C 1
ATOM 1022 O O . GLU A 1 122 ? -2.394 -13.700 -30.634 1.00 74.88 122 GLU A O 1
ATOM 1027 N N . THR A 1 123 ? -0.712 -13.801 -32.111 1.00 74.56 123 THR A N 1
ATOM 1028 C CA . THR A 1 123 ? 0.151 -14.645 -31.282 1.00 74.56 123 THR A CA 1
ATOM 1029 C C . THR A 1 123 ? 1.615 -14.233 -31.403 1.00 74.56 123 THR A C 1
ATOM 1031 O O . THR A 1 123 ? 2.103 -13.913 -32.485 1.00 74.56 123 THR A O 1
ATOM 1034 N N . ALA A 1 124 ? 2.357 -14.337 -30.300 1.00 72.25 124 ALA A N 1
ATOM 1035 C CA . ALA A 1 124 ? 3.819 -14.226 -30.310 1.00 72.25 124 ALA A CA 1
ATOM 1036 C C . ALA A 1 124 ? 4.513 -15.503 -30.838 1.00 72.25 124 ALA A C 1
ATOM 1038 O O . ALA A 1 124 ? 5.742 -15.594 -30.828 1.00 72.25 124 ALA A O 1
ATOM 1039 N N . ALA A 1 125 ? 3.746 -16.512 -31.274 1.00 73.81 125 ALA A N 1
ATOM 1040 C CA . ALA A 1 125 ? 4.259 -17.797 -31.749 1.00 73.81 125 ALA A CA 1
ATOM 1041 C C . ALA A 1 125 ? 4.586 -17.793 -33.252 1.00 73.81 125 ALA A C 1
ATOM 1043 O O . ALA A 1 125 ? 5.545 -18.450 -33.661 1.00 73.81 125 ALA A O 1
ATOM 1044 N N . ALA A 1 126 ? 3.820 -17.053 -34.060 1.00 77.56 126 ALA A N 1
ATOM 1045 C CA . ALA A 1 126 ? 4.057 -16.898 -35.491 1.00 77.56 126 ALA A CA 1
ATOM 1046 C C . ALA A 1 126 ? 3.719 -15.478 -35.952 1.00 77.56 126 ALA A C 1
ATOM 1048 O O . ALA A 1 126 ? 2.565 -15.058 -35.888 1.00 77.56 126 ALA A O 1
ATOM 1049 N N . TYR A 1 127 ? 4.721 -14.747 -36.441 1.00 81.44 127 TYR A N 1
ATOM 1050 C CA . TYR A 1 127 ? 4.517 -13.418 -37.009 1.00 81.44 127 TYR A CA 1
ATOM 1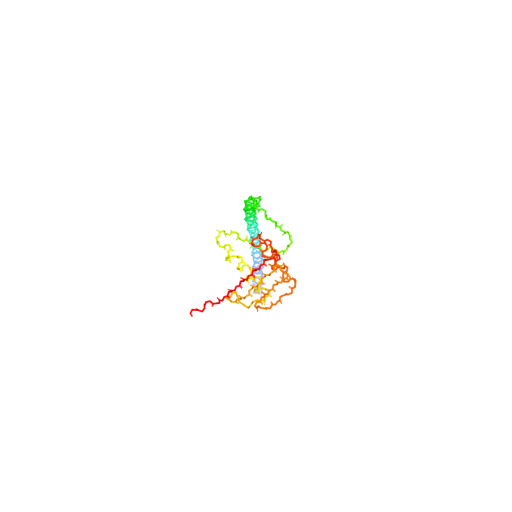051 C C . TYR A 1 127 ? 5.651 -13.016 -37.954 1.00 81.44 127 TYR A C 1
ATOM 1053 O O . TYR A 1 127 ? 6.785 -13.500 -37.861 1.00 81.44 127 TYR A O 1
ATOM 1061 N N . ARG A 1 128 ? 5.333 -12.089 -38.861 1.00 82.19 128 ARG A N 1
ATOM 1062 C CA . ARG A 1 128 ? 6.294 -11.441 -39.757 1.00 82.19 128 ARG A CA 1
ATOM 1063 C C . ARG A 1 128 ? 6.304 -9.944 -39.490 1.00 82.19 128 ARG A C 1
ATOM 1065 O O . ARG A 1 128 ? 5.337 -9.262 -39.809 1.00 82.19 128 ARG A O 1
ATOM 1072 N N . PHE A 1 129 ? 7.389 -9.437 -38.928 1.00 83.19 129 PHE A N 1
ATOM 1073 C CA . PHE A 1 129 ? 7.595 -8.013 -38.692 1.00 83.19 129 PHE A CA 1
ATOM 1074 C C . PHE A 1 129 ? 8.685 -7.497 -39.628 1.00 83.19 129 PHE A C 1
ATOM 1076 O O . PHE A 1 129 ? 9.746 -8.105 -39.732 1.00 83.19 129 PHE A O 1
ATOM 1083 N N . GLU A 1 130 ? 8.421 -6.393 -40.314 1.00 83.94 130 GLU A N 1
ATOM 1084 C CA . GLU A 1 130 ? 9.384 -5.706 -41.170 1.00 83.94 130 GLU A CA 1
ATOM 1085 C C . GLU A 1 130 ? 9.406 -4.224 -40.819 1.00 83.94 130 GLU A C 1
ATOM 1087 O O . GLU A 1 130 ? 8.369 -3.568 -40.870 1.00 83.94 130 GLU A O 1
ATOM 1092 N N . LEU A 1 131 ? 10.583 -3.687 -40.527 1.00 82.31 131 LEU A N 1
ATOM 1093 C CA . LEU A 1 131 ? 10.818 -2.264 -40.321 1.00 82.31 131 LEU A CA 1
ATOM 1094 C C . LEU A 1 131 ? 11.848 -1.792 -41.346 1.00 82.31 131 LEU A C 1
ATOM 1096 O O . LEU A 1 131 ? 12.863 -2.447 -41.569 1.00 82.31 131 LEU A O 1
ATOM 1100 N N . SER A 1 132 ? 11.584 -0.668 -42.001 1.00 80.62 132 SER A N 1
ATOM 1101 C CA . SER A 1 132 ? 12.528 -0.036 -42.919 1.00 80.62 132 SER A CA 1
ATOM 1102 C C . SER A 1 132 ? 12.722 1.417 -42.544 1.00 80.62 132 SER A C 1
ATOM 1104 O O . SER A 1 132 ? 11.739 2.134 -42.357 1.00 80.62 132 SER A O 1
ATOM 1106 N N . GLY A 1 133 ? 13.975 1.867 -42.538 1.00 75.62 133 GLY A N 1
ATOM 1107 C CA . GLY A 1 133 ? 14.318 3.274 -42.340 1.00 75.62 133 GLY A CA 1
ATOM 1108 C C . GLY A 1 133 ? 13.769 4.214 -43.411 1.00 75.62 133 GLY A C 1
ATOM 1109 O O . GLY A 1 133 ? 13.718 5.418 -43.196 1.00 75.62 133 GLY A O 1
ATOM 1110 N N . LYS A 1 134 ? 13.231 3.679 -44.515 1.00 78.50 134 LYS A N 1
ATOM 1111 C CA . LYS A 1 134 ? 12.500 4.429 -45.551 1.00 78.50 134 LYS A CA 1
ATOM 1112 C C . LYS A 1 134 ? 11.087 4.857 -45.129 1.00 78.50 134 LYS A C 1
ATOM 1114 O O . LYS A 1 134 ? 10.243 5.113 -45.988 1.00 78.50 134 LYS A O 1
ATOM 1119 N N . GLY A 1 135 ? 10.779 4.878 -43.832 1.00 78.06 135 GLY A N 1
ATOM 1120 C CA . GLY A 1 135 ? 9.497 5.389 -43.347 1.00 78.06 135 GLY A CA 1
ATOM 1121 C C . GLY A 1 135 ? 8.351 4.379 -43.361 1.00 78.06 135 GLY A C 1
ATOM 1122 O O . GLY A 1 135 ? 7.197 4.780 -43.492 1.00 78.06 135 GLY A O 1
ATOM 1123 N N . TRP A 1 136 ? 8.617 3.071 -43.305 1.00 82.50 136 TRP A N 1
ATOM 1124 C CA . TRP A 1 136 ? 7.532 2.089 -43.305 1.00 82.50 136 TRP A CA 1
ATOM 1125 C C . TRP A 1 136 ? 7.781 0.904 -42.382 1.00 82.50 136 TRP A C 1
ATOM 1127 O O . TRP A 1 136 ? 8.888 0.385 -42.262 1.00 82.50 136 TRP A O 1
ATOM 1137 N N . VAL A 1 137 ? 6.692 0.440 -41.769 1.00 84.69 137 VAL A N 1
ATOM 1138 C CA . VAL A 1 137 ? 6.645 -0.802 -41.000 1.00 84.69 137 VAL A CA 1
ATOM 1139 C C . VAL A 1 137 ? 5.519 -1.682 -41.540 1.00 84.69 137 VAL A C 1
ATOM 1141 O O . VAL A 1 137 ? 4.438 -1.194 -41.892 1.00 84.69 137 VAL A O 1
ATOM 1144 N N . LYS A 1 138 ? 5.778 -2.984 -41.655 1.00 85.94 138 LYS A N 1
ATOM 1145 C CA . LYS A 1 138 ? 4.781 -3.993 -42.008 1.00 85.94 138 LYS A CA 1
ATOM 1146 C C . LYS A 1 138 ? 4.709 -5.047 -40.920 1.00 85.94 138 LYS A C 1
ATOM 1148 O O . LYS A 1 138 ? 5.725 -5.569 -40.472 1.00 85.94 138 LYS A O 1
ATOM 1153 N N . VAL A 1 139 ? 3.487 -5.408 -40.560 1.00 84.25 139 VAL A N 1
ATOM 1154 C CA . VAL A 1 139 ? 3.208 -6.519 -39.649 1.00 84.25 139 VAL A CA 1
ATOM 1155 C C . VAL A 1 139 ? 2.313 -7.504 -40.382 1.00 84.25 139 VAL A C 1
ATOM 1157 O O . VAL A 1 139 ? 1.308 -7.112 -40.971 1.00 84.25 139 VAL A O 1
ATOM 1160 N N . ASN A 1 140 ? 2.725 -8.768 -40.437 1.00 81.56 140 ASN A N 1
ATOM 1161 C CA . ASN A 1 140 ? 2.077 -9.840 -41.193 1.00 81.56 140 ASN A CA 1
ATOM 1162 C C . ASN A 1 140 ? 1.792 -9.458 -42.659 1.00 81.56 140 ASN A C 1
ATOM 1164 O O . ASN A 1 140 ? 0.747 -9.777 -43.220 1.00 81.56 140 ASN A O 1
ATOM 1168 N N . GLY A 1 141 ? 2.724 -8.727 -43.282 1.00 80.56 141 GLY A N 1
ATOM 1169 C CA . GLY A 1 141 ? 2.614 -8.257 -44.668 1.00 80.56 141 GLY A CA 1
ATOM 1170 C C . GLY A 1 141 ? 1.724 -7.024 -44.874 1.00 80.56 141 GLY A C 1
ATOM 1171 O O . GLY A 1 141 ? 1.685 -6.495 -45.983 1.00 80.56 141 GLY A O 1
ATOM 1172 N N . ARG A 1 142 ? 1.057 -6.516 -43.828 1.00 82.69 142 ARG A N 1
ATOM 1173 C CA . ARG A 1 142 ? 0.224 -5.305 -43.891 1.00 82.69 142 ARG A CA 1
ATOM 1174 C C . ARG A 1 142 ? 1.018 -4.076 -43.466 1.00 82.69 142 ARG A C 1
ATOM 1176 O O . ARG A 1 142 ? 1.573 -4.052 -42.367 1.00 82.69 142 ARG A O 1
ATOM 1183 N N . LYS A 1 143 ? 1.056 -3.056 -44.331 1.00 86.62 143 LYS A N 1
ATOM 1184 C CA . LYS A 1 143 ? 1.674 -1.757 -44.031 1.00 86.62 143 LYS A CA 1
ATOM 1185 C C . LYS A 1 143 ? 0.865 -1.046 -42.948 1.00 86.62 143 LYS A C 1
ATOM 1187 O O . LYS A 1 143 ? -0.352 -0.942 -43.065 1.00 86.62 143 LYS A O 1
ATOM 1192 N N . GLN A 1 144 ? 1.551 -0.581 -41.914 1.00 85.56 144 GLN A N 1
ATOM 1193 C CA . GLN A 1 144 ? 0.945 0.135 -40.796 1.00 85.56 144 GLN A CA 1
ATOM 1194 C C . GLN A 1 144 ? 0.989 1.654 -41.023 1.00 85.56 144 GLN A C 1
ATOM 1196 O O . GLN A 1 144 ? 1.790 2.126 -41.839 1.00 85.56 144 GLN A O 1
ATOM 1201 N N . PRO A 1 145 ? 0.138 2.428 -40.327 1.00 84.19 145 PRO A N 1
ATOM 1202 C CA . PRO A 1 145 ? 0.153 3.883 -40.418 1.00 84.19 145 PRO A CA 1
ATOM 1203 C C . PRO A 1 145 ? 1.449 4.491 -39.859 1.00 84.19 145 PRO A C 1
ATOM 1205 O O . PRO A 1 145 ? 2.171 3.874 -39.076 1.00 84.19 145 PRO A O 1
ATOM 1208 N N . GLN A 1 146 ? 1.727 5.738 -40.248 1.00 76.50 146 GLN A N 1
ATOM 1209 C CA . GLN A 1 146 ? 2.962 6.452 -39.899 1.00 76.50 146 GLN A CA 1
ATOM 1210 C C . GLN A 1 146 ? 3.187 6.563 -38.382 1.00 76.50 146 GLN A C 1
ATOM 1212 O O . GLN A 1 146 ? 4.304 6.373 -37.911 1.00 76.50 146 GLN A O 1
ATOM 1217 N N . ALA A 1 147 ? 2.117 6.765 -37.608 1.00 76.44 147 ALA A N 1
ATOM 1218 C CA . ALA A 1 147 ? 2.180 6.799 -36.145 1.00 76.44 147 ALA A CA 1
ATOM 1219 C C . ALA A 1 147 ? 2.715 5.482 -35.549 1.00 76.44 147 ALA A C 1
ATOM 1221 O O . ALA A 1 147 ? 3.455 5.473 -34.568 1.00 76.44 147 ALA A O 1
ATOM 1222 N N . THR A 1 148 ? 2.373 4.352 -36.169 1.00 77.12 148 THR A N 1
ATOM 1223 C CA . THR A 1 148 ? 2.875 3.033 -35.781 1.00 77.12 148 THR A CA 1
ATOM 1224 C C . THR A 1 148 ? 4.348 2.890 -36.152 1.00 77.12 148 THR A C 1
ATOM 1226 O O . THR A 1 148 ? 5.134 2.401 -35.348 1.00 77.12 148 THR A O 1
ATOM 1229 N N . TYR A 1 149 ? 4.751 3.368 -37.332 1.00 81.88 149 TYR A N 1
ATOM 1230 C CA . TYR A 1 149 ? 6.158 3.392 -37.737 1.00 81.88 149 TYR A CA 1
ATOM 1231 C C . TYR A 1 149 ? 7.035 4.172 -36.751 1.00 81.88 149 TYR A C 1
ATOM 1233 O O . TYR A 1 149 ? 8.040 3.636 -36.298 1.00 81.88 149 TYR A O 1
ATOM 1241 N N . GLU A 1 150 ? 6.644 5.387 -36.366 1.00 78.81 150 GLU A N 1
ATOM 1242 C CA . GLU A 1 150 ? 7.412 6.218 -35.426 1.00 78.81 150 GLU A CA 1
ATOM 1243 C C . GLU A 1 150 ? 7.556 5.552 -34.056 1.00 78.81 150 GLU A C 1
ATOM 1245 O O . GLU A 1 150 ? 8.645 5.536 -33.480 1.00 78.81 150 GLU A O 1
ATOM 1250 N N . LYS A 1 151 ? 6.479 4.926 -33.569 1.00 77.56 151 LYS A N 1
ATOM 1251 C CA . LYS A 1 151 ? 6.479 4.169 -32.314 1.00 77.56 151 LYS A CA 1
ATOM 1252 C C . LYS A 1 151 ? 7.452 2.989 -32.356 1.00 77.56 151 LYS A C 1
ATOM 1254 O O . LYS A 1 151 ? 8.239 2.820 -31.430 1.00 77.56 151 LYS A O 1
ATOM 1259 N N . TYR A 1 152 ? 7.423 2.184 -33.421 1.00 77.81 152 TYR A N 1
ATOM 1260 C CA . TYR A 1 152 ? 8.305 1.018 -33.550 1.00 77.81 152 TYR A CA 1
ATOM 1261 C C . TYR A 1 152 ? 9.746 1.388 -33.906 1.00 77.81 152 TYR A C 1
ATOM 1263 O O . TYR A 1 152 ? 10.659 0.698 -33.463 1.00 77.81 152 TYR A O 1
ATOM 1271 N N . LYS A 1 153 ? 9.962 2.483 -34.644 1.00 80.94 153 LYS A N 1
ATOM 1272 C CA . LYS A 1 153 ? 11.289 3.065 -34.862 1.00 80.94 153 LYS A CA 1
ATOM 1273 C C . LYS A 1 153 ? 11.906 3.460 -33.525 1.00 80.94 153 LYS A C 1
ATOM 1275 O O . LYS A 1 153 ? 12.975 2.971 -33.193 1.00 80.94 153 LYS A O 1
ATOM 1280 N N . LYS A 1 154 ? 11.191 4.260 -32.731 1.00 76.25 154 LYS A N 1
ATOM 1281 C CA . LYS A 1 154 ? 11.652 4.691 -31.409 1.00 76.25 154 LYS A CA 1
ATOM 1282 C C . LYS A 1 154 ? 11.905 3.502 -30.481 1.00 76.25 154 LYS A C 1
ATOM 1284 O O . LYS A 1 154 ? 12.958 3.439 -29.865 1.00 76.25 154 LYS A O 1
ATOM 1289 N N . LEU A 1 155 ? 11.001 2.518 -30.459 1.00 75.88 155 LEU A N 1
ATOM 1290 C CA . LEU A 1 155 ? 11.192 1.283 -29.693 1.00 75.88 155 LEU A CA 1
ATOM 1291 C C . LEU A 1 155 ? 12.467 0.542 -30.122 1.00 75.88 155 LEU A C 1
ATOM 1293 O O . LEU A 1 155 ? 13.206 0.050 -29.276 1.00 75.88 155 LEU A O 1
ATOM 1297 N N . TRP A 1 156 ? 12.739 0.454 -31.424 1.00 72.38 156 TRP A N 1
ATOM 1298 C CA . TRP A 1 156 ? 13.941 -0.196 -31.937 1.00 72.38 156 TRP A CA 1
ATOM 1299 C C . TRP A 1 156 ? 15.215 0.555 -31.541 1.00 72.38 156 TRP A C 1
ATOM 1301 O O . TRP A 1 156 ? 16.131 -0.066 -31.002 1.00 72.38 156 TRP A O 1
ATOM 1311 N N . GLU A 1 157 ? 15.250 1.873 -31.742 1.00 72.31 157 GLU A N 1
ATOM 1312 C CA . GLU A 1 157 ? 16.382 2.738 -31.378 1.00 72.31 157 GLU A CA 1
ATOM 1313 C C . GLU A 1 157 ? 16.651 2.700 -29.867 1.00 72.31 157 GLU A C 1
ATOM 1315 O O . GLU A 1 157 ? 17.795 2.579 -29.443 1.00 72.31 157 GLU A O 1
ATOM 1320 N N . GLU A 1 158 ? 15.601 2.700 -29.042 1.00 65.69 158 GLU A N 1
ATOM 1321 C CA . GLU A 1 158 ? 15.710 2.598 -27.581 1.00 65.69 158 GLU A CA 1
ATOM 1322 C C . GLU A 1 158 ? 16.188 1.218 -27.114 1.00 65.69 158 GLU A C 1
ATOM 1324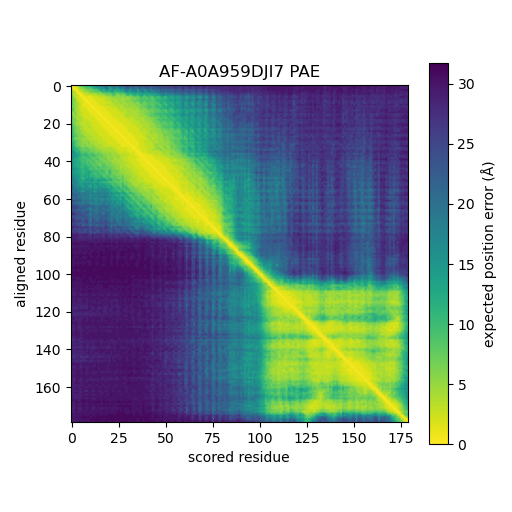 O O . GLU A 1 158 ? 16.896 1.119 -26.114 1.00 65.69 158 GLU A O 1
ATOM 1329 N N . THR A 1 159 ? 15.813 0.145 -27.819 1.00 62.47 159 THR A N 1
ATOM 1330 C CA . THR A 1 159 ? 16.141 -1.223 -27.386 1.00 62.47 159 THR A CA 1
ATOM 1331 C C . THR A 1 159 ? 17.485 -1.716 -27.929 1.00 62.47 159 THR A C 1
ATOM 1333 O O . THR A 1 159 ? 18.121 -2.564 -27.305 1.00 62.47 159 THR A O 1
ATOM 1336 N N . THR A 1 160 ? 17.914 -1.231 -29.095 1.00 63.81 160 THR A N 1
ATOM 1337 C CA . 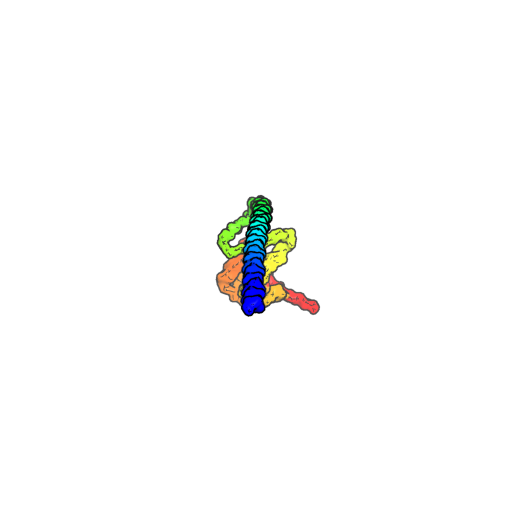THR A 1 160 ? 19.181 -1.637 -29.733 1.00 63.81 160 THR A CA 1
ATOM 1338 C C . THR A 1 160 ? 20.289 -0.601 -29.589 1.00 63.81 160 THR A C 1
ATOM 1340 O O . THR A 1 160 ? 21.457 -0.965 -29.685 1.00 63.81 160 THR A O 1
ATOM 1343 N N . GLY A 1 161 ? 19.948 0.667 -29.338 1.00 60.72 161 GLY A N 1
ATOM 1344 C CA . GLY A 1 161 ? 20.899 1.779 -29.346 1.00 60.72 161 GLY A CA 1
ATOM 1345 C C . GLY A 1 161 ? 21.351 2.203 -30.749 1.00 60.72 161 GLY A C 1
ATOM 1346 O O . GLY A 1 161 ? 22.147 3.131 -30.864 1.00 60.72 161 GLY A O 1
ATOM 1347 N N . GLU A 1 162 ? 20.858 1.550 -31.809 1.00 63.41 162 GLU A N 1
ATOM 1348 C CA . GLU A 1 162 ? 21.196 1.842 -33.205 1.00 63.41 162 GLU A CA 1
ATOM 1349 C C . GLU A 1 162 ? 20.122 2.726 -33.847 1.00 63.41 162 GLU A C 1
ATOM 1351 O O . GLU A 1 162 ? 18.929 2.423 -33.769 1.00 63.41 162 GLU A O 1
ATOM 1356 N N . THR A 1 163 ? 20.541 3.805 -34.511 1.00 70.69 163 THR A N 1
ATOM 1357 C CA . THR A 1 163 ? 19.645 4.677 -35.279 1.00 70.69 163 THR A CA 1
ATOM 1358 C C . THR A 1 163 ? 19.165 3.977 -36.541 1.00 70.69 163 THR A C 1
ATOM 1360 O O . THR A 1 163 ? 19.947 3.374 -37.274 1.00 70.69 163 THR A O 1
ATOM 1363 N N . VAL A 1 164 ? 17.863 4.060 -36.824 1.00 71.62 164 VAL A N 1
ATOM 1364 C CA . VAL A 1 164 ? 17.308 3.466 -38.045 1.00 71.62 164 VAL A CA 1
ATOM 1365 C C . VAL A 1 164 ? 17.480 4.456 -39.198 1.00 71.62 164 VAL A C 1
ATOM 1367 O O . VAL A 1 164 ? 16.623 5.321 -39.416 1.00 71.62 164 VAL A O 1
ATOM 1370 N N . ASP A 1 165 ? 18.586 4.308 -39.928 1.00 72.88 165 ASP A N 1
ATOM 1371 C CA . ASP A 1 165 ? 18.900 5.073 -41.144 1.00 72.88 165 ASP A CA 1
ATOM 1372 C C . ASP A 1 165 ? 18.172 4.518 -42.380 1.00 72.88 165 ASP A C 1
ATOM 1374 O O . ASP A 1 165 ? 17.690 3.385 -42.362 1.00 72.88 165 ASP A O 1
ATOM 1378 N N . GLU A 1 166 ? 18.098 5.285 -43.474 1.00 71.88 166 GLU A N 1
ATOM 1379 C CA . GLU A 1 166 ? 17.316 4.952 -44.684 1.00 71.88 166 GLU A CA 1
ATOM 1380 C C . GLU A 1 166 ? 17.684 3.608 -45.341 1.00 71.88 166 GLU A C 1
ATOM 1382 O O . GLU A 1 166 ? 16.828 2.959 -45.957 1.00 71.88 166 GLU A O 1
ATOM 1387 N N . ASP A 1 167 ? 18.926 3.159 -45.165 1.00 70.75 167 ASP A N 1
ATOM 1388 C CA . ASP A 1 167 ? 19.434 1.879 -45.672 1.00 70.75 167 ASP A CA 1
ATOM 1389 C C . ASP A 1 167 ? 19.128 0.694 -44.748 1.00 70.75 167 ASP A C 1
ATOM 1391 O O . ASP A 1 167 ? 19.324 -0.470 -45.107 1.00 70.75 167 ASP A O 1
ATOM 1395 N N . THR A 1 168 ? 18.594 0.970 -43.562 1.00 69.56 168 THR A N 1
ATOM 1396 C CA . THR A 1 168 ? 18.349 -0.039 -42.543 1.00 69.56 168 THR A CA 1
ATOM 1397 C C . THR A 1 168 ? 17.046 -0.780 -42.825 1.00 69.56 168 THR A C 1
ATOM 1399 O O . THR A 1 168 ? 15.964 -0.188 -42.926 1.00 69.56 168 THR A O 1
ATOM 1402 N N . HIS A 1 169 ? 17.132 -2.105 -42.931 1.00 77.06 169 HIS A N 1
ATOM 1403 C CA . HIS A 1 169 ? 15.975 -2.978 -43.074 1.00 77.06 169 HIS A CA 1
ATOM 1404 C C . HIS A 1 169 ? 16.039 -4.131 -42.077 1.00 77.06 169 HIS A C 1
ATOM 1406 O O . HIS A 1 169 ? 16.917 -4.989 -42.150 1.00 77.06 169 HIS A O 1
ATOM 1412 N N . PHE A 1 170 ? 15.065 -4.173 -41.172 1.00 72.81 170 PHE A N 1
ATOM 1413 C CA . PHE A 1 170 ? 14.908 -5.244 -40.202 1.00 72.81 170 PHE A CA 1
ATOM 1414 C C . PHE A 1 170 ? 13.731 -6.118 -40.580 1.00 72.81 170 PHE A C 1
ATOM 1416 O O . PHE A 1 170 ? 12.624 -5.632 -40.807 1.00 72.81 170 PHE A O 1
ATOM 1423 N N . GLN A 1 171 ? 13.962 -7.425 -40.587 1.00 78.50 171 GLN A N 1
ATOM 1424 C CA . GLN A 1 171 ? 12.920 -8.410 -40.794 1.00 78.50 171 GLN A CA 1
ATOM 1425 C C . GLN A 1 171 ? 13.024 -9.493 -39.727 1.00 78.50 171 GLN A C 1
ATOM 1427 O O . GLN A 1 171 ? 14.038 -10.176 -39.607 1.00 78.50 171 GLN A O 1
ATOM 1432 N N . ILE A 1 172 ? 11.940 -9.683 -38.983 1.00 76.94 172 ILE A N 1
ATOM 1433 C CA . ILE A 1 172 ? 11.774 -10.792 -38.051 1.00 76.94 172 ILE A CA 1
ATOM 1434 C C . ILE A 1 172 ? 10.702 -11.702 -38.629 1.00 76.94 172 ILE A C 1
ATOM 1436 O O . ILE A 1 172 ? 9.556 -11.298 -38.826 1.00 76.94 172 ILE A O 1
ATOM 1440 N N . ASN A 1 173 ? 11.087 -12.939 -38.923 1.00 77.44 173 ASN A N 1
ATOM 1441 C CA . ASN A 1 173 ? 10.171 -13.969 -39.383 1.00 77.44 173 ASN A CA 1
ATOM 1442 C C . ASN A 1 173 ? 10.185 -15.118 -38.382 1.00 77.44 173 ASN A C 1
ATOM 1444 O O . ASN A 1 173 ? 11.079 -15.966 -38.409 1.00 77.44 173 ASN A O 1
ATOM 1448 N N . LYS A 1 174 ? 9.199 -15.128 -37.488 1.00 74.44 174 LYS A N 1
ATOM 1449 C CA . LYS A 1 174 ? 9.011 -16.211 -36.532 1.00 74.44 174 LYS A CA 1
ATOM 1450 C C . LYS A 1 174 ? 7.985 -17.166 -37.116 1.00 74.44 174 LYS A C 1
ATOM 1452 O O . LYS A 1 174 ? 6.817 -16.818 -37.270 1.00 74.44 174 LYS A O 1
ATOM 1457 N N . LYS A 1 175 ? 8.437 -18.368 -37.461 1.00 70.00 175 LYS A N 1
ATOM 1458 C CA . LYS A 1 175 ? 7.566 -19.479 -37.842 1.00 70.00 175 LYS A CA 1
ATOM 1459 C C . LYS A 1 175 ? 7.483 -20.425 -36.656 1.00 70.00 175 LYS A C 1
ATOM 1461 O O . LYS A 1 175 ? 8.513 -20.757 -36.072 1.00 70.00 175 LYS A O 1
ATOM 1466 N N . THR A 1 176 ? 6.278 -20.863 -36.312 1.00 54.12 176 THR A N 1
ATOM 1467 C CA . THR A 1 176 ? 6.100 -21.969 -35.371 1.00 54.12 176 THR A CA 1
ATOM 1468 C C . THR A 1 176 ? 6.876 -23.168 -35.911 1.00 54.12 176 THR A C 1
ATOM 1470 O O . THR A 1 176 ? 6.615 -23.612 -37.029 1.00 54.12 176 THR A O 1
ATOM 1473 N N . GLN A 1 177 ? 7.865 -23.663 -35.161 1.00 46.59 177 GLN A N 1
ATOM 1474 C CA . GLN A 1 177 ? 8.441 -24.969 -35.460 1.00 46.59 177 GLN A CA 1
ATOM 1475 C C . GLN A 1 177 ? 7.342 -25.996 -35.198 1.00 46.59 177 GLN A C 1
ATOM 1477 O O . GLN A 1 177 ? 6.971 -26.235 -34.049 1.00 46.59 177 GLN A O 1
ATOM 1482 N N . ALA A 1 178 ? 6.775 -26.539 -36.274 1.00 41.50 178 ALA A N 1
ATOM 1483 C CA . ALA A 1 178 ? 5.997 -27.761 -36.196 1.00 41.50 178 ALA A CA 1
ATOM 1484 C C . ALA A 1 178 ? 6.927 -28.850 -35.642 1.00 41.50 178 ALA A C 1
ATOM 1486 O O . ALA A 1 178 ? 8.006 -29.071 -36.195 1.00 41.50 178 ALA A O 1
ATOM 1487 N N . ARG A 1 179 ? 6.541 -29.438 -34.508 1.00 36.72 179 ARG A N 1
ATOM 1488 C CA . ARG A 1 179 ? 7.085 -30.722 -34.065 1.00 36.72 179 ARG A CA 1
ATOM 1489 C C . ARG A 1 179 ? 6.562 -31.829 -34.966 1.00 36.72 179 ARG A C 1
ATOM 1491 O O . ARG A 1 179 ? 5.388 -31.712 -35.381 1.00 36.72 179 ARG A O 1
#

Sequence (179 aa):
NSESNDYRELMENYREERERINEDMRKAREQLRSQNSEERERILNELKAQQDKNREQTREAMELQRELMRKNREQMKQLFDAENFKFSTDGNAFLFSTEHSGIKGKTQSALEKQLLADGLIETAAAYRFELSGKGWVKVNGRKQPQATYEKYKKLWEETTGETVDEDTHFQINKKTQAR

pLDDT: mean 73.49, std 18.1, range [30.86, 96.19]

Mean predicted aligned error: 18.41 Å

Radius of gyration: 40.71 Å; Cα contacts (8 Å, |Δi|>4): 103; chains: 1; bounding box: 88×42×112 Å

Foldseek 3Di:
DVVVVVVVVVVVVVVVVVVVVVVVVVVVVVVVVVVVVVVVVVVVVVVVVVVVVVVVVVVVVVVVVVVVVVVVVVVVVVVCVVPPDDDDPPDDDDDDDDDPDCLPVVLLVVVLVVCVVVVLDVDSQWWKWKAALLQWIDIRNHIDDSVVNVVVQVSCCVSPVDHRHRHDMDIDGHDHPDD

Secondary structure (DSSP, 8-state):
--HHHHHHHHHHHHHHHHHHHHHHHHHHHHHHHHHHHHHHHHHHHHHHHHHHHHHHHHHHHHHHHHHHHHHHHHHHHHHHHSS------SS---------S-HHHHHHHHHHHHHHHTTS-S-SSSEEEEEETTTEEEETTEEPPHHHHHHHHHHHHHHH-----TT-EEEEEE-----